Protein AF-G4QGP7-F1 (afdb_monomer)

Structure (mmCIF, N/CA/C/O backbone):
data_AF-G4QGP7-F1
#
_entry.id   AF-G4QGP7-F1
#
loop_
_atom_site.group_PDB
_atom_site.id
_atom_site.type_symbol
_atom_site.label_atom_id
_atom_site.label_alt_id
_atom_site.label_comp_id
_atom_site.label_asym_id
_atom_site.label_entity_id
_atom_site.label_seq_id
_atom_site.pdbx_PDB_ins_code
_atom_site.Cartn_x
_atom_site.Cartn_y
_atom_site.Cartn_z
_atom_site.occupa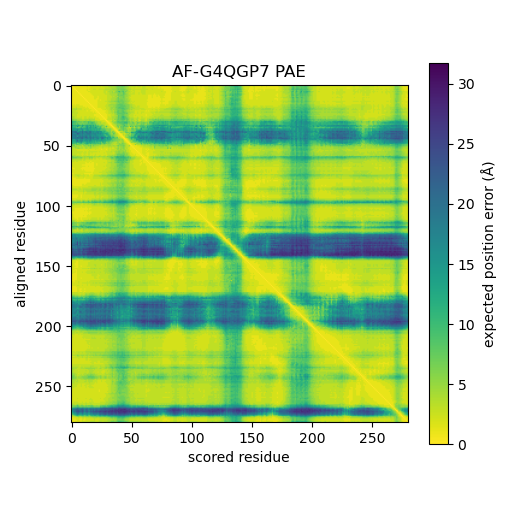ncy
_atom_site.B_iso_or_equiv
_atom_site.auth_seq_id
_atom_site.auth_comp_id
_atom_site.auth_asym_id
_atom_site.auth_atom_id
_atom_site.pdbx_PDB_model_num
ATOM 1 N N . MET A 1 1 ? -1.272 -7.214 13.866 1.00 94.38 1 MET A N 1
ATOM 2 C CA . MET A 1 1 ? -0.255 -6.933 12.829 1.00 94.38 1 MET A CA 1
ATOM 3 C C . MET A 1 1 ? -0.884 -6.068 11.747 1.00 94.38 1 MET A C 1
ATOM 5 O O . MET A 1 1 ? -2.097 -6.129 11.579 1.00 94.38 1 MET A O 1
ATOM 9 N N . LEU A 1 2 ? -0.102 -5.236 11.070 1.00 97.56 2 LEU A N 1
ATOM 10 C CA . LEU A 1 2 ? -0.528 -4.403 9.948 1.00 97.56 2 LEU A CA 1
ATOM 11 C C . LEU A 1 2 ? 0.465 -4.635 8.804 1.00 97.56 2 LEU A C 1
ATOM 13 O O . LEU A 1 2 ? 1.664 -4.498 9.035 1.00 97.56 2 LEU A O 1
ATOM 17 N N . ILE A 1 3 ? 0.003 -4.971 7.602 1.00 97.94 3 ILE A N 1
ATOM 18 C CA . ILE A 1 3 ? 0.880 -5.153 6.437 1.00 97.94 3 ILE A CA 1
ATOM 19 C C . ILE A 1 3 ? 0.344 -4.296 5.305 1.00 97.94 3 ILE A C 1
ATOM 21 O O . ILE A 1 3 ? -0.793 -4.464 4.898 1.00 97.94 3 ILE A O 1
ATOM 25 N N . GLY 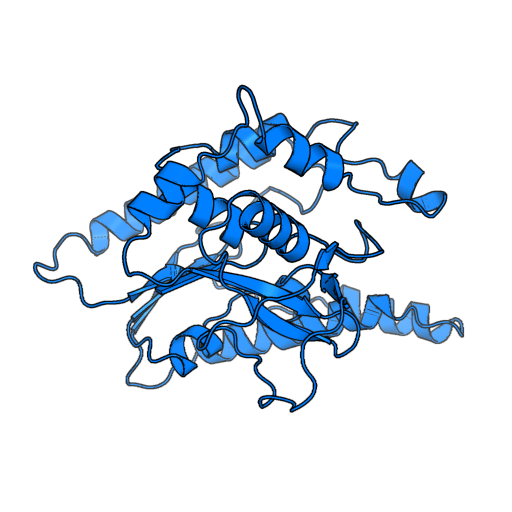A 1 4 ? 1.145 -3.361 4.806 1.00 97.19 4 GLY A N 1
ATOM 26 C CA . GLY A 1 4 ? 0.722 -2.470 3.734 1.00 97.19 4 GLY A CA 1
ATOM 27 C C . GLY A 1 4 ? 1.596 -2.598 2.508 1.00 97.19 4 GLY A C 1
ATOM 28 O O . GLY A 1 4 ? 2.823 -2.538 2.621 1.00 97.19 4 GLY A O 1
ATOM 29 N N . THR A 1 5 ? 0.955 -2.612 1.346 1.00 96.88 5 THR A N 1
ATOM 30 C CA . THR A 1 5 ? 1.603 -2.531 0.036 1.00 96.88 5 THR A CA 1
ATOM 31 C C . THR A 1 5 ? 1.230 -1.209 -0.649 1.00 96.88 5 THR A C 1
ATOM 33 O O . THR A 1 5 ? 0.047 -0.885 -0.779 1.00 96.88 5 THR A O 1
ATOM 36 N N . SER A 1 6 ? 2.223 -0.429 -1.089 1.00 94.44 6 SER A N 1
ATOM 37 C CA . SER A 1 6 ? 2.051 0.813 -1.857 1.00 94.44 6 SER A CA 1
ATOM 38 C C . SER A 1 6 ? 1.133 1.831 -1.160 1.00 94.44 6 SER A C 1
ATOM 40 O O . SER A 1 6 ? 1.385 2.241 -0.019 1.00 94.44 6 SER A O 1
ATOM 42 N N . ALA A 1 7 ? 0.039 2.249 -1.803 1.00 92.38 7 ALA A N 1
ATOM 43 C CA . ALA A 1 7 ? -0.966 3.126 -1.198 1.00 92.38 7 ALA A CA 1
ATOM 44 C C . ALA A 1 7 ? -1.558 2.552 0.109 1.00 92.38 7 ALA A C 1
ATOM 46 O O . ALA A 1 7 ? -1.918 3.322 1.001 1.00 92.38 7 ALA A O 1
ATOM 47 N N . GLY A 1 8 ? -1.601 1.223 0.269 1.00 95.44 8 GLY A N 1
ATOM 48 C CA . GLY A 1 8 ? -1.988 0.558 1.515 1.00 95.44 8 GLY A CA 1
ATOM 49 C C . GLY A 1 8 ? -1.061 0.917 2.679 1.00 95.44 8 GLY A C 1
ATOM 50 O O . GLY A 1 8 ? -1.532 1.306 3.747 1.00 95.44 8 GLY A O 1
ATOM 51 N N . SER A 1 9 ? 0.259 0.931 2.462 1.00 96.88 9 SER A N 1
ATOM 52 C CA . SER A 1 9 ? 1.247 1.342 3.475 1.00 96.88 9 SER A CA 1
ATOM 53 C C . SER A 1 9 ? 1.065 2.806 3.889 1.00 96.88 9 SER A C 1
ATOM 55 O O . SER A 1 9 ? 1.170 3.149 5.073 1.00 96.88 9 SER A O 1
ATOM 57 N N . GLN A 1 10 ? 0.759 3.680 2.923 1.00 95.75 10 GLN A N 1
ATOM 58 C CA . GLN A 1 10 ? 0.481 5.097 3.182 1.00 95.75 10 GLN A CA 1
ATOM 59 C C . GLN A 1 10 ? -0.816 5.259 3.992 1.00 95.75 10 GLN A C 1
ATOM 61 O O . GLN A 1 10 ? -0.845 6.008 4.972 1.00 95.75 10 GLN A O 1
ATOM 66 N N . ASN A 1 11 ? -1.866 4.511 3.639 1.00 96.19 11 ASN A N 1
ATOM 67 C CA . ASN A 1 11 ? -3.148 4.519 4.340 1.00 96.19 11 ASN A CA 1
ATOM 68 C C . ASN A 1 11 ? -3.013 4.012 5.779 1.00 96.19 11 ASN A C 1
ATOM 70 O O . ASN A 1 11 ? -3.475 4.698 6.692 1.00 96.19 11 ASN A O 1
ATOM 74 N N . LEU A 1 12 ? -2.324 2.887 5.998 1.00 97.12 12 LEU A N 1
ATOM 75 C CA . LEU A 1 12 ? -2.040 2.349 7.332 1.00 97.12 12 LEU A CA 1
ATOM 76 C C . LEU A 1 12 ? -1.244 3.339 8.179 1.00 97.12 12 LEU A C 1
ATOM 78 O O . LEU A 1 12 ? -1.605 3.585 9.330 1.00 97.12 12 LEU A O 1
ATOM 82 N N . THR A 1 13 ? -0.217 3.970 7.602 1.00 96.94 13 THR A N 1
ATOM 83 C CA . THR A 1 13 ? 0.534 5.020 8.304 1.00 96.94 13 THR A CA 1
ATOM 84 C C . THR A 1 13 ? -0.381 6.178 8.688 1.00 96.94 13 THR A C 1
ATOM 86 O O . THR A 1 13 ? -0.393 6.577 9.844 1.00 96.94 13 THR A O 1
ATOM 89 N N . SER A 1 14 ? -1.218 6.672 7.772 1.00 96.56 14 SER A N 1
ATOM 90 C CA . SER A 1 14 ? -2.127 7.788 8.066 1.00 96.56 14 SER A CA 1
ATOM 91 C C . SER A 1 14 ? -3.217 7.448 9.094 1.00 96.56 14 SER A C 1
ATOM 93 O O . SER A 1 14 ? -3.611 8.301 9.896 1.00 96.56 14 SER A O 1
ATOM 95 N N . PHE A 1 15 ? -3.671 6.190 9.114 1.00 96.50 15 PHE A N 1
ATOM 96 C CA . PHE A 1 15 ? -4.577 5.658 10.127 1.00 96.50 15 PHE A CA 1
ATOM 97 C C . PHE A 1 15 ? -3.906 5.647 11.504 1.00 96.50 15 PHE A C 1
ATOM 99 O O . PHE A 1 15 ? -4.482 6.143 12.474 1.00 96.50 15 PHE A O 1
ATOM 106 N N . LEU A 1 16 ? -2.666 5.153 11.580 1.00 97.06 16 LEU A N 1
ATOM 107 C CA . LEU A 1 16 ? -1.853 5.190 12.795 1.00 97.06 16 LEU A CA 1
ATOM 108 C C . LEU A 1 16 ? -1.572 6.631 13.241 1.00 97.06 16 LEU A C 1
ATOM 110 O O . LEU A 1 16 ? -1.639 6.920 14.431 1.00 97.06 16 LEU A O 1
ATOM 114 N N . SER A 1 17 ? -1.347 7.558 12.309 1.00 97.00 17 SER A N 1
ATOM 115 C CA . SER A 1 17 ? -1.204 8.992 12.590 1.00 97.00 17 SER A CA 1
ATOM 116 C C . SER A 1 17 ? -2.493 9.657 13.088 1.00 97.00 17 SER A C 1
ATOM 118 O O . SER A 1 17 ? -2.468 10.842 13.400 1.00 97.00 17 SER A O 1
ATOM 120 N N . ARG A 1 18 ? -3.633 8.947 13.142 1.00 96.50 18 ARG A N 1
ATOM 121 C CA . ARG A 1 18 ? -4.958 9.500 13.493 1.00 96.50 18 ARG A CA 1
ATOM 122 C C . ARG A 1 18 ? -5.415 10.633 12.557 1.00 96.50 18 ARG A C 1
ATOM 124 O O . ARG A 1 18 ? -6.306 11.407 12.903 1.00 96.50 18 ARG A O 1
ATOM 131 N N . GLN A 1 19 ? -4.863 10.722 11.346 1.00 95.88 19 GLN A N 1
ATOM 132 C CA . GLN A 1 19 ? -5.165 11.798 10.399 1.00 95.88 19 GLN A CA 1
ATOM 133 C C . GLN A 1 19 ? -6.307 11.384 9.456 1.00 95.88 19 GLN A C 1
ATOM 135 O O . GLN A 1 19 ? -6.098 11.011 8.300 1.00 95.88 19 GLN A O 1
ATOM 140 N N . LYS A 1 20 ? -7.554 11.458 9.943 1.00 93.94 20 LYS A N 1
ATOM 141 C CA . LYS A 1 20 ? -8.748 11.140 9.137 1.00 93.94 20 LYS A CA 1
ATOM 142 C C . LYS A 1 20 ? -8.776 11.963 7.838 1.00 93.94 20 LYS A C 1
ATOM 144 O O . LYS A 1 20 ? -8.524 13.168 7.837 1.00 93.94 20 LYS A O 1
ATOM 149 N N . GLY A 1 21 ? -9.070 11.298 6.719 1.00 92.06 21 GLY A N 1
ATOM 150 C CA . GLY A 1 21 ? -9.134 11.927 5.393 1.00 92.06 21 GLY A CA 1
ATOM 151 C C . GLY A 1 21 ? -7.774 12.328 4.806 1.00 92.06 21 GLY A C 1
ATOM 152 O O . GLY A 1 21 ? -7.735 12.981 3.765 1.00 92.06 21 GLY A O 1
ATOM 153 N N . TYR A 1 22 ? -6.655 11.952 5.438 1.00 93.94 22 TYR A N 1
ATOM 154 C CA . TYR A 1 22 ? -5.317 12.305 4.960 1.00 93.94 22 TYR A CA 1
ATOM 155 C C . TYR A 1 22 ? -5.040 11.776 3.554 1.00 93.94 22 TYR A C 1
ATOM 157 O O . TYR A 1 22 ? -4.670 12.561 2.687 1.00 93.94 22 TYR A O 1
ATOM 165 N N . ALA A 1 23 ? -5.283 10.487 3.305 1.00 90.69 23 ALA A N 1
ATOM 166 C CA . ALA A 1 23 ? -5.057 9.878 1.996 1.00 90.69 23 ALA A CA 1
ATOM 167 C C . ALA A 1 23 ? -5.849 10.583 0.889 1.00 90.69 23 ALA A C 1
ATOM 169 O O . ALA A 1 23 ? -5.291 10.960 -0.136 1.00 90.69 23 ALA A O 1
ATOM 170 N N . GLN A 1 24 ? -7.131 10.862 1.138 1.00 91.81 24 GLN A N 1
ATOM 171 C CA . GLN A 1 24 ? -7.983 11.607 0.215 1.00 91.81 24 GLN A CA 1
ATOM 172 C C . GLN A 1 24 ? -7.412 13.001 -0.077 1.00 91.81 24 GLN A C 1
ATOM 174 O O . GLN A 1 24 ? -7.307 13.392 -1.237 1.00 91.81 24 GLN A O 1
ATOM 179 N N . ARG A 1 25 ? -7.022 13.746 0.966 1.00 91.88 25 ARG A N 1
ATOM 180 C CA . ARG A 1 25 ? -6.435 15.085 0.834 1.00 91.88 25 ARG A CA 1
ATOM 181 C C . ARG A 1 25 ? -5.116 15.049 0.064 1.00 91.88 25 ARG A C 1
ATOM 183 O O . ARG A 1 25 ? -4.910 15.898 -0.799 1.00 91.88 25 ARG A O 1
ATOM 190 N N . LEU A 1 26 ? -4.239 14.097 0.376 1.00 90.75 26 LEU A N 1
ATOM 191 C CA . LEU A 1 26 ? -2.924 13.954 -0.242 1.00 90.75 26 LEU A CA 1
ATOM 192 C C . LEU A 1 26 ? -3.046 13.560 -1.716 1.00 90.75 26 LEU A C 1
ATOM 194 O O . LEU A 1 26 ? -2.494 14.249 -2.570 1.00 90.75 26 LEU A O 1
ATOM 198 N N . ILE A 1 27 ? -3.820 12.514 -2.017 1.00 87.44 27 ILE A N 1
ATOM 199 C CA . ILE A 1 27 ? -4.017 12.015 -3.381 1.00 87.44 27 ILE A CA 1
ATOM 200 C C . ILE A 1 27 ? -4.693 13.097 -4.222 1.00 87.44 27 ILE A C 1
ATOM 202 O O . ILE A 1 27 ? -4.077 13.584 -5.162 1.00 87.44 27 ILE A O 1
ATOM 206 N N . ARG A 1 28 ? -5.878 13.594 -3.838 1.00 87.62 28 ARG A N 1
ATOM 207 C CA . ARG A 1 28 ? -6.567 14.657 -4.601 1.00 87.62 28 ARG A CA 1
ATOM 208 C C . ARG A 1 28 ? -5.712 15.914 -4.752 1.00 87.62 28 ARG A C 1
ATOM 210 O O . ARG A 1 28 ? -5.678 16.526 -5.814 1.00 87.62 28 ARG A O 1
ATOM 217 N N . GLY A 1 29 ? -5.005 16.294 -3.688 1.00 84.50 29 GLY A N 1
ATOM 218 C CA . GLY A 1 29 ? -4.215 17.518 -3.648 1.00 84.50 29 GLY A CA 1
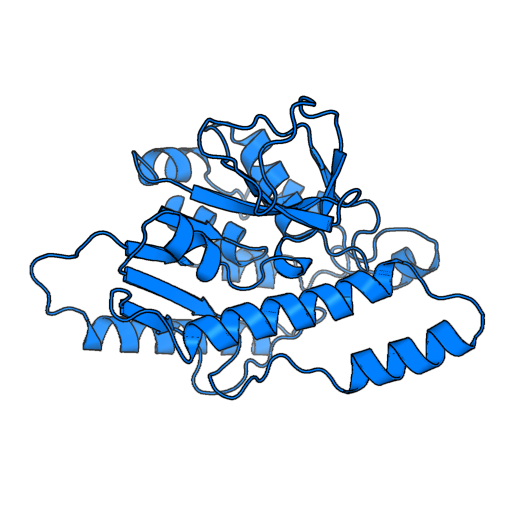ATOM 219 C C . GLY A 1 29 ? -2.916 17.464 -4.451 1.00 84.50 29 GLY A C 1
ATOM 220 O O . GLY A 1 29 ? -2.459 18.522 -4.886 1.00 84.50 29 GLY A O 1
ATOM 221 N N . LEU A 1 30 ? -2.311 16.286 -4.637 1.00 84.19 30 LEU A N 1
ATOM 222 C CA . LEU A 1 30 ? -1.004 16.133 -5.286 1.00 84.19 30 LEU A CA 1
ATOM 223 C C . LEU A 1 30 ? -1.064 15.367 -6.611 1.00 84.19 30 LEU A C 1
ATOM 225 O O . LEU A 1 30 ? -0.381 15.771 -7.550 1.00 84.19 30 LEU A O 1
ATOM 229 N N . SER A 1 31 ? -1.873 14.309 -6.727 1.00 75.75 31 SER A N 1
ATOM 230 C CA . SER A 1 31 ? -1.868 13.429 -7.905 1.00 75.75 31 SER A CA 1
ATOM 231 C C . SER A 1 31 ? -2.426 14.100 -9.161 1.00 75.75 31 SER A C 1
ATOM 233 O O . SER A 1 31 ? -2.020 13.759 -10.270 1.00 75.75 31 SER A O 1
ATOM 235 N N . GLY A 1 32 ? -3.319 15.081 -8.995 1.00 70.62 32 GLY A N 1
ATOM 236 C CA . GLY A 1 32 ? -3.849 15.897 -10.090 1.00 70.62 32 GLY A CA 1
ATOM 237 C C . GLY A 1 32 ? -2.904 17.008 -10.561 1.00 70.62 32 GLY A C 1
ATOM 238 O O . GLY A 1 32 ? -3.164 17.652 -11.578 1.00 70.62 32 GLY A O 1
ATOM 239 N N . GLN A 1 33 ? -1.799 17.272 -9.851 1.00 76.25 33 GLN A N 1
ATOM 240 C CA . GLN A 1 33 ? -0.885 18.342 -10.241 1.00 76.25 33 GLN A CA 1
ATOM 241 C C . GLN A 1 33 ? -0.015 17.912 -11.422 1.00 76.25 33 GLN A C 1
ATOM 243 O O . GLN A 1 33 ? 0.678 16.897 -11.362 1.00 76.25 33 GLN A O 1
ATOM 248 N N . LYS A 1 34 ? 0.081 18.773 -12.446 1.00 69.88 34 LYS A N 1
ATOM 249 C CA . LYS A 1 34 ? 0.997 18.587 -13.591 1.00 69.88 34 LYS A CA 1
ATOM 250 C C . LYS A 1 34 ? 2.456 18.380 -13.174 1.00 69.88 34 LYS A C 1
ATOM 252 O O . LYS A 1 34 ? 3.263 17.951 -13.983 1.00 69.88 34 LYS A O 1
ATOM 257 N N . ARG A 1 35 ? 2.845 18.742 -11.948 1.00 75.12 35 ARG A N 1
ATOM 258 C CA . ARG A 1 35 ? 4.196 18.506 -11.423 1.00 75.12 35 ARG A CA 1
ATOM 259 C C . ARG A 1 35 ? 4.416 17.064 -10.963 1.00 75.12 35 ARG A C 1
ATOM 261 O O . ARG A 1 35 ? 5.543 16.593 -11.067 1.00 75.12 35 ARG A O 1
ATOM 268 N N . PHE A 1 36 ? 3.374 16.388 -10.491 1.00 72.06 36 PHE A N 1
ATOM 269 C CA . PHE A 1 36 ? 3.460 15.006 -10.031 1.00 72.06 36 PHE A CA 1
ATOM 270 C C . PHE A 1 36 ? 3.624 14.037 -11.198 1.00 72.06 36 PHE A C 1
ATOM 272 O O . PHE A 1 36 ? 4.500 13.182 -11.150 1.00 72.06 36 PHE A O 1
ATOM 279 N N . TYR A 1 37 ? 2.827 14.206 -12.256 1.00 68.69 37 TYR A N 1
ATOM 280 C CA . TYR A 1 37 ? 2.852 13.340 -13.430 1.00 68.69 37 TYR A CA 1
ATOM 281 C C . TYR A 1 37 ? 3.187 14.127 -14.697 1.00 68.69 37 TYR A C 1
ATOM 283 O O . TYR A 1 37 ? 2.457 15.039 -15.090 1.00 68.69 37 TYR A O 1
ATOM 291 N N . GLN A 1 38 ? 4.294 13.760 -15.347 1.00 67.81 38 GLN A N 1
ATOM 292 C CA . GLN A 1 38 ? 4.717 14.340 -16.620 1.00 67.81 38 GLN A CA 1
ATOM 293 C C . GLN A 1 38 ? 5.237 13.263 -17.566 1.00 67.81 38 GLN A C 1
ATOM 295 O O . GLN A 1 38 ? 6.410 12.893 -17.529 1.00 67.81 38 GLN A O 1
ATOM 300 N N . LEU A 1 39 ? 4.378 12.846 -18.498 1.00 60.09 39 LEU A N 1
ATOM 301 C CA . LEU A 1 39 ? 4.713 11.917 -19.586 1.00 60.09 39 LEU A CA 1
ATOM 302 C C . LEU A 1 39 ? 5.996 12.304 -20.335 1.00 60.09 39 LEU A C 1
ATOM 304 O O . LEU A 1 39 ? 6.830 11.446 -20.610 1.00 60.09 39 LEU A O 1
ATOM 308 N N . ARG A 1 40 ? 6.200 13.606 -20.594 1.00 60.38 40 ARG A N 1
ATOM 309 C CA . ARG A 1 40 ? 7.390 14.117 -21.296 1.00 60.38 40 ARG A CA 1
ATOM 310 C C . ARG A 1 40 ? 8.704 13.774 -20.583 1.00 60.38 40 ARG A C 1
ATOM 312 O O . ARG A 1 40 ? 9.681 13.501 -21.269 1.00 60.38 40 ARG A O 1
ATOM 319 N N . ARG A 1 41 ? 8.733 13.721 -19.241 1.00 68.62 41 ARG A N 1
ATOM 320 C CA . ARG A 1 41 ? 9.942 13.332 -18.485 1.00 68.62 41 ARG A CA 1
ATOM 321 C C . ARG A 1 41 ? 10.316 11.873 -18.731 1.00 68.62 41 ARG A C 1
ATOM 323 O O . ARG A 1 41 ? 11.496 11.562 -18.838 1.00 68.62 41 ARG A O 1
ATOM 330 N N . GLY A 1 42 ? 9.316 11.000 -18.863 1.00 60.59 42 GLY A N 1
ATOM 331 C CA . GLY A 1 42 ? 9.520 9.582 -19.159 1.00 60.59 42 GLY A CA 1
ATOM 332 C C . GLY A 1 42 ? 10.117 9.330 -20.547 1.00 60.59 42 GLY A C 1
ATOM 333 O O . GLY A 1 42 ? 10.911 8.405 -20.707 1.00 60.59 42 GLY A O 1
ATOM 334 N N . LEU A 1 43 ? 9.784 10.169 -21.534 1.00 60.53 43 LEU A N 1
ATOM 335 C CA . LEU A 1 43 ? 10.288 10.048 -22.909 1.00 60.53 43 LEU A CA 1
ATOM 336 C C . LEU A 1 43 ? 11.768 10.437 -23.046 1.00 60.53 43 LEU A C 1
ATOM 338 O O . LEU A 1 43 ? 12.458 9.886 -23.894 1.00 60.53 43 LEU A O 1
ATOM 342 N N . VAL A 1 44 ? 12.276 11.320 -22.180 1.00 64.38 44 VAL A N 1
ATOM 343 C CA . VAL A 1 44 ? 13.694 11.739 -22.149 1.00 64.38 44 VAL A CA 1
ATOM 344 C C . VAL A 1 44 ? 14.534 10.961 -21.123 1.00 64.38 44 VAL A C 1
ATOM 346 O O . VAL A 1 44 ? 15.598 11.409 -20.710 1.00 64.38 44 VAL A O 1
ATOM 349 N N . GLY A 1 45 ? 14.052 9.797 -20.674 1.00 58.81 45 GLY A N 1
ATOM 350 C CA . GLY A 1 45 ? 14.791 8.910 -19.765 1.00 58.81 45 GLY A CA 1
ATOM 351 C C . GLY A 1 45 ? 14.660 9.221 -18.267 1.00 58.81 45 GLY A C 1
ATOM 352 O O . GLY A 1 45 ? 15.298 8.549 -17.458 1.00 58.81 45 GLY A O 1
ATOM 353 N N . GLY A 1 46 ? 13.825 10.189 -17.878 1.00 64.38 46 GLY A N 1
ATOM 354 C CA . GLY A 1 46 ? 13.520 10.518 -16.482 1.00 64.38 46 GLY A CA 1
ATOM 355 C C . GLY A 1 46 ? 12.346 9.724 -15.887 1.00 64.38 46 GLY A C 1
ATOM 356 O O . GLY A 1 46 ? 11.752 8.856 -16.528 1.00 64.38 46 GLY A O 1
ATOM 357 N N . ASN A 1 47 ? 11.982 10.045 -14.641 1.00 72.44 47 ASN A N 1
ATOM 358 C CA . ASN A 1 47 ? 10.805 9.476 -13.975 1.00 72.44 47 ASN A CA 1
ATOM 359 C C . ASN A 1 47 ? 9.528 10.193 -14.447 1.00 72.44 47 ASN A C 1
ATOM 361 O O . ASN A 1 47 ? 9.448 11.423 -14.397 1.00 72.44 47 ASN A O 1
ATOM 365 N N . ALA A 1 48 ? 8.527 9.430 -14.896 1.00 68.94 48 ALA A N 1
ATOM 366 C CA . ALA A 1 48 ? 7.227 9.971 -15.297 1.00 68.94 48 ALA A CA 1
ATOM 367 C C . ALA A 1 48 ? 6.412 10.470 -14.091 1.00 68.94 48 ALA A C 1
ATOM 369 O O . ALA A 1 48 ? 5.590 11.376 -14.246 1.00 68.94 48 ALA A O 1
ATOM 370 N N . VAL A 1 49 ? 6.665 9.901 -12.905 1.00 76.94 49 VAL A N 1
ATOM 371 C CA . VAL A 1 49 ? 6.120 10.347 -11.619 1.00 76.94 49 VAL A CA 1
ATOM 372 C C . VAL A 1 49 ? 7.232 10.883 -10.722 1.00 76.94 49 VAL A C 1
ATOM 374 O O . VAL A 1 49 ? 8.274 10.255 -10.547 1.00 76.94 49 VAL A O 1
ATOM 377 N N . ASP A 1 50 ? 6.991 12.038 -10.111 1.00 80.88 50 ASP A N 1
ATOM 378 C CA . ASP A 1 50 ? 7.922 12.688 -9.190 1.00 80.88 50 ASP A CA 1
ATOM 379 C C . ASP A 1 50 ? 7.650 12.270 -7.734 1.00 80.88 50 ASP A C 1
ATOM 381 O O . ASP A 1 50 ? 7.049 13.008 -6.946 1.00 80.88 50 ASP A O 1
ATOM 385 N N . LEU A 1 51 ? 8.051 11.040 -7.381 1.00 81.88 51 LEU A N 1
ATOM 386 C CA . LEU A 1 51 ? 7.881 10.521 -6.018 1.00 81.88 51 LEU A CA 1
ATOM 387 C C . LEU A 1 51 ? 8.730 11.279 -4.992 1.00 81.88 51 LEU A C 1
ATOM 389 O O . LEU A 1 51 ? 8.318 11.395 -3.841 1.00 81.88 51 LEU A O 1
ATOM 393 N N . ASP A 1 52 ? 9.888 11.812 -5.386 1.00 84.62 52 ASP A N 1
ATOM 394 C CA . ASP A 1 52 ? 10.689 12.684 -4.522 1.00 84.62 52 ASP A CA 1
ATOM 395 C C . ASP A 1 52 ? 9.893 13.909 -4.094 1.00 84.62 52 ASP A C 1
ATOM 397 O O . ASP A 1 52 ? 9.727 14.152 -2.901 1.00 84.62 52 ASP A O 1
ATOM 401 N N . TRP A 1 53 ? 9.320 14.629 -5.059 1.00 87.38 53 TRP A N 1
ATOM 402 C CA . TRP A 1 53 ? 8.474 15.778 -4.770 1.00 87.38 53 TRP A CA 1
ATOM 403 C C . TRP A 1 53 ? 7.228 15.395 -3.964 1.00 87.38 53 TRP A C 1
ATOM 405 O O . TRP A 1 53 ? 6.872 16.101 -3.021 1.00 87.38 53 TRP A O 1
ATOM 415 N N . TYR A 1 54 ? 6.571 14.280 -4.300 1.00 88.00 54 TYR A N 1
ATOM 416 C CA . TYR A 1 54 ? 5.386 13.814 -3.575 1.00 88.00 54 TYR A CA 1
ATOM 417 C C . TYR A 1 54 ? 5.691 13.570 -2.092 1.00 88.00 54 TYR A C 1
ATOM 419 O O . TYR A 1 54 ? 4.996 14.099 -1.222 1.00 88.00 54 TYR A O 1
ATOM 427 N N . PHE A 1 55 ? 6.761 12.828 -1.789 1.00 89.88 55 PHE A N 1
ATOM 428 C CA . PHE A 1 55 ? 7.143 12.537 -0.409 1.00 89.88 55 PHE A CA 1
ATOM 429 C C . PHE A 1 55 ? 7.803 13.730 0.296 1.00 89.88 55 PHE A C 1
ATOM 431 O O . PHE A 1 55 ? 7.638 13.856 1.508 1.00 89.88 55 PHE A O 1
ATOM 438 N N . ASP A 1 56 ? 8.442 14.663 -0.409 1.00 90.69 56 ASP A N 1
ATOM 439 C CA . ASP A 1 56 ? 8.894 15.937 0.172 1.00 90.69 56 ASP A CA 1
ATOM 440 C C . ASP A 1 56 ? 7.716 16.745 0.747 1.00 90.69 56 ASP A C 1
ATOM 442 O O . ASP A 1 56 ? 7.769 17.223 1.884 1.00 90.69 56 ASP A O 1
ATOM 446 N N . LYS A 1 57 ? 6.575 16.791 0.039 1.00 90.44 57 LYS A N 1
ATOM 447 C CA . LYS A 1 57 ? 5.356 17.447 0.553 1.00 90.44 57 LYS A CA 1
ATOM 448 C C . LYS A 1 57 ? 4.836 16.838 1.844 1.00 90.44 57 LYS A C 1
ATOM 450 O O . LYS A 1 57 ? 4.175 17.533 2.610 1.00 90.44 57 LYS A O 1
ATOM 455 N N . THR A 1 58 ? 5.178 15.587 2.132 1.00 92.00 58 THR A N 1
ATOM 456 C CA . THR A 1 58 ? 4.760 14.930 3.371 1.00 92.00 58 THR A CA 1
ATOM 457 C C . THR A 1 58 ? 5.594 15.328 4.599 1.00 92.00 58 THR A C 1
ATOM 459 O O . THR A 1 58 ? 5.305 14.862 5.704 1.00 92.00 58 THR A O 1
ATOM 462 N N . ILE A 1 59 ? 6.623 16.176 4.444 1.00 91.19 59 ILE A N 1
ATOM 463 C CA . ILE A 1 59 ? 7.519 16.602 5.534 1.00 91.19 59 ILE A CA 1
ATOM 464 C C . ILE A 1 59 ? 6.933 17.769 6.343 1.00 91.19 59 ILE A C 1
ATOM 466 O O . ILE A 1 59 ? 7.074 17.787 7.564 1.00 91.19 59 ILE A O 1
ATOM 470 N N . ARG A 1 60 ? 6.281 18.744 5.695 1.00 88.69 60 ARG A N 1
ATOM 471 C CA . ARG A 1 60 ? 5.796 19.985 6.335 1.00 88.69 60 ARG A CA 1
ATOM 472 C C . ARG A 1 60 ? 4.474 20.475 5.739 1.00 88.69 60 ARG A C 1
ATOM 474 O O . ARG A 1 60 ? 4.105 20.140 4.616 1.00 88.69 60 ARG A O 1
ATOM 481 N N . GLY A 1 61 ? 3.787 21.338 6.486 1.00 90.56 61 GLY A N 1
ATOM 482 C CA . GLY A 1 61 ? 2.569 22.019 6.042 1.00 90.56 61 GLY A CA 1
ATOM 483 C C . GLY A 1 61 ? 1.347 21.101 5.967 1.00 90.56 61 GLY A C 1
ATOM 484 O O . GLY A 1 61 ? 1.264 20.091 6.658 1.00 90.56 61 GLY A O 1
ATOM 485 N N . LYS A 1 62 ? 0.381 21.444 5.103 1.00 89.38 62 LYS A N 1
ATOM 486 C CA . LYS A 1 62 ? -0.943 20.783 5.035 1.00 89.38 62 LYS A CA 1
ATOM 487 C C . LYS A 1 62 ? -0.925 19.289 4.675 1.00 89.38 62 LYS A C 1
ATOM 489 O O . LYS A 1 62 ? -1.933 18.597 4.844 1.00 89.38 62 LYS A O 1
ATOM 494 N N . PHE A 1 63 ? 0.199 18.812 4.146 1.00 92.62 63 PHE A N 1
ATOM 495 C CA . PHE A 1 63 ? 0.419 17.420 3.766 1.00 92.62 63 PHE A CA 1
ATOM 496 C C . PHE A 1 63 ? 1.377 16.696 4.719 1.00 92.62 63 PHE A C 1
ATOM 498 O O . PHE A 1 63 ? 1.674 15.531 4.479 1.00 92.62 63 PHE A O 1
ATOM 505 N N . ALA A 1 64 ? 1.826 17.331 5.807 1.00 94.62 64 ALA A N 1
ATOM 506 C CA . ALA A 1 64 ? 2.689 16.691 6.792 1.00 94.62 64 ALA A CA 1
ATOM 507 C C . ALA A 1 64 ? 2.040 15.419 7.362 1.00 94.62 64 ALA A C 1
ATOM 509 O O . ALA A 1 64 ? 0.896 15.444 7.829 1.00 94.62 64 ALA A O 1
ATOM 510 N N . LEU A 1 65 ? 2.783 14.314 7.300 1.00 95.06 65 LEU A N 1
ATOM 511 C CA . LEU A 1 65 ? 2.399 13.033 7.888 1.00 95.06 65 LEU A CA 1
ATOM 512 C C . LEU A 1 65 ? 3.002 12.928 9.288 1.00 95.06 65 LEU A C 1
ATOM 514 O O . LEU A 1 65 ? 4.217 13.074 9.451 1.00 95.06 65 LEU A O 1
ATOM 518 N N . ASP A 1 66 ? 2.154 12.695 10.286 1.00 96.00 66 ASP A N 1
ATOM 519 C CA . ASP A 1 66 ? 2.564 12.650 11.689 1.00 96.00 66 ASP A CA 1
ATOM 520 C C . ASP A 1 66 ? 3.057 11.247 12.076 1.00 96.00 66 ASP A C 1
ATOM 522 O O . ASP A 1 66 ? 2.298 10.381 12.527 1.00 96.00 66 ASP A O 1
ATOM 526 N N . PHE A 1 67 ? 4.350 11.012 11.860 1.00 95.69 67 PHE A N 1
ATOM 527 C CA . PHE A 1 67 ? 4.995 9.741 12.187 1.00 95.69 67 PHE A CA 1
ATOM 528 C C . PHE A 1 67 ? 5.168 9.514 13.691 1.00 95.69 67 PHE A C 1
ATOM 530 O O . PHE A 1 67 ?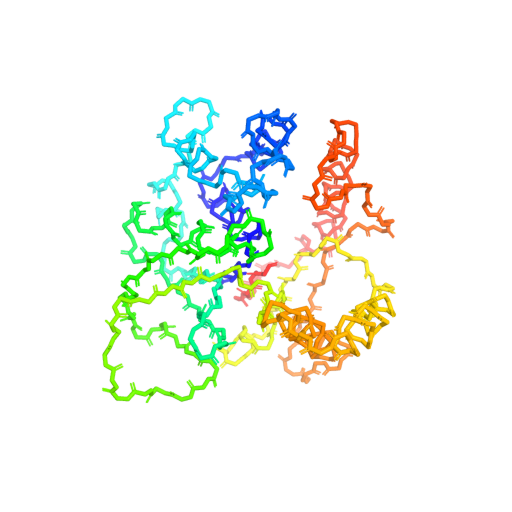 5.236 8.361 14.110 1.00 95.69 67 PHE A O 1
ATOM 537 N N . GLU A 1 68 ? 5.211 10.571 14.506 1.00 95.38 68 GLU A N 1
ATOM 538 C CA . GLU A 1 68 ? 5.324 10.429 15.961 1.00 95.38 68 GLU A CA 1
ATOM 539 C C . GLU A 1 68 ? 4.013 9.892 16.539 1.00 95.38 68 GLU A C 1
ATOM 541 O O . GLU A 1 68 ? 4.010 8.899 17.273 1.00 95.38 68 GLU A O 1
ATOM 546 N N . THR A 1 69 ? 2.874 10.451 16.112 1.00 96.44 69 THR A N 1
ATOM 547 C CA . THR A 1 69 ? 1.557 9.900 16.454 1.00 96.44 69 THR A CA 1
ATOM 548 C C . THR A 1 69 ? 1.374 8.497 15.879 1.00 96.44 69 THR A C 1
ATOM 550 O O . THR A 1 69 ? 0.799 7.642 16.559 1.00 96.44 69 THR A O 1
ATOM 553 N N . ALA A 1 70 ? 1.895 8.216 14.676 1.00 96.81 70 ALA A N 1
ATOM 554 C CA . ALA A 1 70 ? 1.852 6.866 14.117 1.00 96.81 70 ALA A CA 1
ATOM 555 C C . ALA A 1 70 ? 2.636 5.860 14.963 1.00 96.81 70 ALA A C 1
ATOM 557 O O . ALA A 1 70 ? 2.102 4.800 15.280 1.00 96.81 70 ALA A O 1
ATOM 558 N N . LYS A 1 71 ? 3.860 6.202 15.379 1.00 94.88 71 LYS A N 1
ATOM 559 C CA . LYS A 1 71 ? 4.702 5.376 16.254 1.00 94.88 71 LYS A CA 1
ATOM 560 C C . LYS A 1 71 ? 4.034 5.136 17.606 1.00 94.88 71 LYS A C 1
ATOM 562 O O . LYS A 1 71 ? 3.925 3.992 18.038 1.00 94.88 71 LYS A O 1
ATOM 567 N N . LYS A 1 72 ? 3.527 6.197 18.243 1.00 95.25 72 LYS A N 1
ATOM 568 C CA . LYS A 1 72 ? 2.806 6.101 19.521 1.00 95.25 72 LYS A CA 1
ATOM 569 C C . LYS A 1 72 ? 1.554 5.236 19.397 1.00 95.25 72 LYS A C 1
ATOM 571 O O . LYS A 1 72 ? 1.305 4.391 20.249 1.00 95.25 72 LYS A O 1
ATOM 576 N N . SER A 1 73 ? 0.766 5.438 18.341 1.00 95.69 73 SER A N 1
ATOM 577 C CA . SER A 1 73 ? -0.446 4.654 18.119 1.00 95.69 73 SER A CA 1
ATOM 578 C C . SER A 1 73 ? -0.125 3.203 17.797 1.00 95.69 73 SER A C 1
ATOM 580 O O . SER A 1 73 ? -0.874 2.339 18.238 1.00 95.69 73 SER A O 1
ATOM 582 N N . LEU A 1 74 ? 0.942 2.917 17.041 1.00 94.62 74 LEU A N 1
ATOM 583 C CA . LEU A 1 74 ? 1.360 1.560 16.686 1.00 94.62 74 LEU A CA 1
ATOM 584 C C . LEU A 1 74 ? 1.574 0.708 17.946 1.00 94.62 74 LEU A C 1
ATOM 586 O O . LEU A 1 74 ? 0.999 -0.382 18.032 1.00 94.62 74 LEU A O 1
ATOM 590 N N . GLY A 1 75 ? 2.264 1.260 18.950 1.00 92.38 75 GLY A N 1
ATOM 591 C CA . GLY A 1 75 ? 2.518 0.589 20.224 1.00 92.38 75 GLY A CA 1
ATOM 592 C C . GLY A 1 75 ? 3.340 -0.681 20.016 1.00 92.38 75 GLY A C 1
ATOM 593 O O . GLY A 1 75 ? 4.333 -0.662 19.298 1.00 92.38 75 GLY A O 1
ATOM 594 N N . GLU A 1 76 ? 2.889 -1.789 20.600 1.00 90.12 76 GLU A N 1
ATOM 595 C CA . GLU A 1 76 ? 3.533 -3.109 20.477 1.00 90.12 76 GLU A CA 1
ATOM 596 C C . GLU A 1 76 ? 3.149 -3.860 19.195 1.00 90.12 76 GLU A C 1
ATOM 598 O O . GLU A 1 76 ? 3.648 -4.949 18.920 1.00 90.12 76 GLU A O 1
ATOM 603 N N . ARG A 1 77 ? 2.227 -3.311 18.395 1.00 92.06 77 ARG A N 1
ATOM 604 C CA . ARG A 1 77 ? 1.802 -3.959 17.154 1.00 92.06 77 ARG A CA 1
ATOM 605 C C . ARG A 1 77 ? 2.894 -3.829 16.106 1.00 92.06 77 ARG A C 1
ATOM 607 O O . ARG A 1 77 ? 3.549 -2.803 15.982 1.00 92.06 77 ARG A O 1
ATOM 614 N N . GLU A 1 78 ? 2.998 -4.841 15.265 1.00 92.69 78 GLU A N 1
ATOM 615 C CA . GLU A 1 78 ? 3.889 -4.796 14.117 1.00 92.69 78 GLU A CA 1
ATOM 616 C C . GLU A 1 78 ? 3.245 -4.085 12.916 1.00 92.69 78 GLU A C 1
ATOM 618 O O . GLU A 1 78 ? 2.075 -4.336 12.602 1.00 92.69 78 GLU A O 1
ATOM 623 N N . LEU A 1 79 ? 4.025 -3.226 12.248 1.00 95.88 79 LEU A N 1
ATOM 624 C CA . LEU A 1 79 ? 3.739 -2.676 10.923 1.00 95.88 79 LEU A CA 1
ATOM 625 C C . LEU A 1 79 ? 4.822 -3.133 9.944 1.00 95.88 79 LEU A C 1
ATOM 627 O O . LEU A 1 79 ? 6.000 -2.841 10.149 1.00 95.88 79 LEU A O 1
ATOM 631 N N . LEU A 1 80 ? 4.397 -3.764 8.855 1.00 96.25 80 LEU A N 1
ATOM 632 C CA . LEU A 1 80 ? 5.249 -4.190 7.754 1.00 96.25 80 LEU A CA 1
ATOM 633 C C . LEU A 1 80 ? 4.883 -3.417 6.489 1.00 96.25 80 LEU A C 1
ATOM 635 O O . LEU A 1 80 ? 3.708 -3.257 6.151 1.00 96.25 80 LEU A O 1
ATOM 639 N N . ILE A 1 81 ? 5.904 -2.925 5.798 1.00 96.62 81 ILE A N 1
ATOM 640 C CA . ILE A 1 81 ? 5.784 -2.229 4.522 1.00 96.62 81 ILE A CA 1
ATOM 641 C C . ILE A 1 81 ? 6.391 -3.124 3.450 1.00 96.62 81 ILE A C 1
ATOM 643 O O . ILE A 1 81 ? 7.582 -3.431 3.499 1.00 96.62 81 ILE A O 1
ATOM 647 N N . THR A 1 82 ? 5.564 -3.530 2.494 1.00 96.06 82 THR A N 1
ATOM 648 C CA . THR A 1 82 ? 5.962 -4.414 1.401 1.00 96.06 82 THR A CA 1
ATOM 649 C C . THR A 1 82 ? 6.784 -3.655 0.365 1.00 96.06 82 THR A C 1
ATOM 651 O O . THR A 1 82 ? 6.361 -2.603 -0.120 1.00 96.06 82 THR A O 1
ATOM 654 N N . THR A 1 83 ? 7.927 -4.194 -0.030 1.00 94.94 83 THR A N 1
ATOM 655 C CA . THR A 1 83 ? 8.744 -3.719 -1.153 1.00 94.94 83 THR A CA 1
ATOM 656 C C . THR A 1 83 ? 9.169 -4.899 -2.019 1.00 94.94 83 THR A C 1
ATOM 658 O O . THR A 1 83 ? 9.184 -6.034 -1.555 1.00 94.94 83 THR A O 1
ATOM 661 N N . THR A 1 84 ? 9.523 -4.639 -3.275 1.00 93.06 84 THR A N 1
ATOM 662 C CA . THR A 1 84 ? 10.130 -5.652 -4.155 1.00 93.06 84 THR A CA 1
ATOM 663 C C . THR A 1 84 ? 11.594 -5.298 -4.359 1.00 93.06 84 THR A C 1
ATOM 665 O O . THR A 1 84 ? 11.886 -4.166 -4.748 1.00 93.06 84 THR A O 1
ATOM 668 N N . ASN A 1 85 ? 12.528 -6.205 -4.088 1.00 91.06 85 ASN A N 1
ATOM 669 C CA . ASN A 1 85 ? 13.939 -5.949 -4.375 1.00 91.06 85 ASN A CA 1
ATOM 670 C C . ASN A 1 85 ? 14.186 -6.042 -5.892 1.00 91.06 85 ASN A C 1
ATOM 672 O O . ASN A 1 85 ? 13.659 -6.914 -6.575 1.00 91.06 85 ASN A O 1
ATOM 676 N N . SER A 1 86 ? 14.938 -5.095 -6.454 1.00 88.25 86 SER A N 1
ATOM 677 C CA . SER A 1 86 ? 15.141 -5.020 -7.908 1.00 88.25 86 SER A CA 1
ATOM 678 C C . SER A 1 86 ? 16.150 -6.033 -8.464 1.00 88.25 86 SER A C 1
ATOM 680 O O . SER A 1 86 ? 16.130 -6.309 -9.665 1.00 88.25 86 SER A O 1
ATOM 682 N N . GLY A 1 87 ? 17.039 -6.549 -7.613 1.00 85.50 87 GLY A N 1
ATOM 683 C CA . GLY A 1 87 ? 18.073 -7.518 -7.952 1.00 85.50 87 GLY A CA 1
ATOM 684 C C . GLY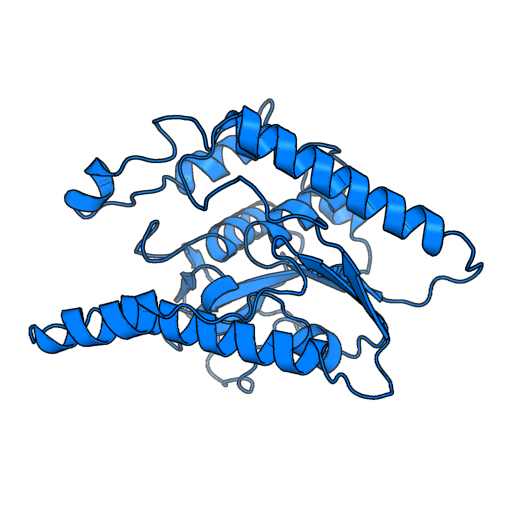 A 1 87 ? 17.543 -8.948 -7.982 1.00 85.50 87 GLY A C 1
ATOM 685 O O . GLY A 1 87 ? 17.677 -9.613 -9.009 1.00 85.50 87 GLY A O 1
ATOM 686 N N . ASP A 1 88 ? 16.929 -9.411 -6.889 1.00 86.50 88 ASP A N 1
ATOM 687 C CA . ASP A 1 88 ? 16.410 -10.785 -6.772 1.00 86.50 88 ASP A CA 1
ATOM 688 C C . ASP A 1 88 ? 14.919 -10.937 -7.112 1.00 86.50 88 ASP A C 1
ATOM 690 O O . ASP A 1 88 ? 14.468 -12.056 -7.334 1.00 86.50 88 ASP A O 1
ATOM 694 N N . ARG A 1 89 ? 14.184 -9.822 -7.243 1.00 87.81 89 ARG A N 1
ATOM 695 C CA . ARG A 1 89 ? 12.737 -9.764 -7.523 1.00 87.81 89 ARG A CA 1
ATOM 696 C C . ARG A 1 89 ? 11.845 -10.308 -6.405 1.00 87.81 89 ARG A C 1
ATOM 698 O O . ARG A 1 89 ? 10.644 -10.450 -6.623 1.00 87.81 89 ARG A O 1
ATOM 705 N N . GLU A 1 90 ? 12.369 -10.534 -5.208 1.00 89.44 90 GLU A N 1
ATOM 706 C CA . GLU A 1 90 ? 11.599 -11.069 -4.086 1.00 89.44 90 GLU A CA 1
ATOM 707 C C . GLU A 1 90 ? 10.829 -9.983 -3.322 1.00 89.44 90 GLU A C 1
ATOM 709 O O . GLU A 1 90 ? 11.176 -8.793 -3.333 1.00 89.44 90 GLU A O 1
ATOM 714 N N . SER A 1 91 ? 9.764 -10.404 -2.631 1.00 91.75 91 SER A N 1
ATOM 715 C CA . SER A 1 91 ? 9.012 -9.541 -1.717 1.00 91.75 91 SER A CA 1
ATOM 716 C C . SER A 1 91 ? 9.720 -9.423 -0.368 1.00 91.75 91 SER A C 1
ATOM 718 O O . SER A 1 91 ? 10.039 -10.429 0.272 1.00 91.75 91 SER A O 1
ATOM 720 N N . TYR A 1 92 ? 9.865 -8.193 0.107 1.00 92.88 92 TYR A N 1
ATOM 721 C CA . TYR A 1 92 ? 10.428 -7.855 1.405 1.00 92.88 92 TYR A CA 1
ATOM 722 C C . TYR A 1 92 ? 9.387 -7.149 2.272 1.00 92.88 92 TYR A C 1
ATOM 724 O O . TYR A 1 92 ? 8.750 -6.187 1.845 1.00 92.88 92 TYR A O 1
ATOM 732 N N . PHE A 1 93 ? 9.255 -7.592 3.521 1.00 93.69 93 PHE A N 1
ATOM 733 C CA . PHE A 1 93 ? 8.332 -7.020 4.502 1.00 93.69 93 PHE A CA 1
ATOM 734 C C . PHE A 1 93 ? 9.123 -6.250 5.558 1.00 93.69 93 PHE A C 1
ATOM 736 O O . PHE A 1 93 ? 9.631 -6.823 6.522 1.00 93.69 93 PHE A O 1
ATOM 743 N N . LEU A 1 94 ? 9.284 -4.944 5.343 1.00 92.31 94 LEU A N 1
ATOM 744 C CA . LEU A 1 94 ? 10.211 -4.111 6.109 1.00 92.31 94 LEU A CA 1
ATOM 745 C C . LEU A 1 94 ? 9.493 -3.329 7.213 1.00 92.31 94 LEU A C 1
ATOM 747 O O . LEU A 1 94 ? 8.499 -2.646 6.964 1.00 92.31 94 LEU A O 1
ATOM 751 N N . SER A 1 95 ? 10.037 -3.378 8.430 1.00 91.06 95 SER A N 1
ATOM 752 C CA . SER A 1 95 ? 9.565 -2.553 9.548 1.00 91.06 95 SER A CA 1
ATOM 753 C C . SER A 1 95 ? 10.198 -1.153 9.511 1.00 91.06 95 SER A C 1
ATOM 755 O O . SER A 1 95 ? 11.390 -1.023 9.220 1.00 91.06 95 SER A O 1
ATOM 757 N N . PRO A 1 96 ? 9.456 -0.078 9.843 1.00 88.31 96 PRO A N 1
ATOM 758 C CA . PRO A 1 96 ? 9.997 1.283 9.898 1.00 88.31 96 PRO A CA 1
ATOM 759 C C . PRO A 1 96 ? 10.966 1.546 11.061 1.00 88.31 96 PRO A C 1
ATOM 761 O O . PRO A 1 96 ? 11.540 2.636 11.136 1.00 88.31 96 PRO A O 1
ATOM 764 N N . ASN A 1 97 ? 11.152 0.588 11.976 1.00 78.38 97 ASN A N 1
ATOM 765 C CA . ASN A 1 97 ? 12.139 0.632 13.066 1.00 78.38 97 ASN A CA 1
ATOM 766 C C . ASN A 1 97 ? 12.079 1.911 13.933 1.00 78.38 97 ASN A C 1
ATOM 768 O O . ASN A 1 97 ? 13.074 2.334 14.517 1.00 78.38 97 ASN A O 1
ATOM 772 N N . GLY A 1 98 ? 10.916 2.572 13.988 1.00 74.75 98 GLY A N 1
ATOM 773 C CA . GLY A 1 98 ? 10.688 3.787 14.775 1.00 74.75 98 GLY A CA 1
ATOM 774 C C . GLY A 1 98 ? 11.421 5.051 14.300 1.00 74.75 98 GLY A C 1
ATOM 775 O O . GLY A 1 98 ? 11.366 6.050 15.019 1.00 74.75 98 GLY A O 1
ATOM 776 N N . ASN A 1 99 ? 12.083 5.033 13.134 1.00 86.56 99 ASN A N 1
ATOM 777 C CA . ASN A 1 99 ? 12.759 6.192 12.541 1.00 86.56 99 ASN A CA 1
ATOM 778 C C . ASN A 1 99 ? 11.879 6.823 11.453 1.00 86.56 99 ASN A C 1
ATOM 780 O O . ASN A 1 99 ? 11.593 6.203 10.432 1.00 86.56 99 ASN A O 1
ATOM 784 N N . THR A 1 100 ? 11.486 8.082 11.637 1.00 89.81 100 THR A N 1
ATOM 785 C CA . THR A 1 100 ? 10.526 8.767 10.754 1.00 89.81 100 THR A CA 1
ATOM 786 C C . THR A 1 100 ? 11.056 9.026 9.340 1.00 89.81 100 THR A C 1
ATOM 788 O O . THR A 1 100 ? 10.295 8.947 8.372 1.00 89.81 100 THR A O 1
ATOM 791 N N . LYS A 1 101 ? 12.361 9.294 9.183 1.00 90.75 101 LYS A N 1
ATOM 792 C CA . LYS A 1 101 ? 12.994 9.464 7.863 1.00 90.75 101 LYS A CA 1
ATOM 793 C C . LYS A 1 101 ? 13.009 8.142 7.104 1.00 90.75 101 LYS A C 1
ATOM 795 O O . LYS A 1 101 ? 12.622 8.110 5.938 1.00 90.75 101 LYS A O 1
ATOM 800 N N . TYR A 1 102 ? 13.404 7.064 7.778 1.00 91.00 102 TYR A N 1
ATOM 801 C CA . TYR A 1 102 ? 13.431 5.727 7.191 1.00 91.00 102 TYR A CA 1
ATOM 802 C C . TYR A 1 102 ? 12.022 5.219 6.866 1.00 91.00 102 TYR A C 1
ATOM 804 O O . TYR A 1 102 ? 11.789 4.747 5.761 1.00 91.00 102 TYR A O 1
ATOM 812 N N . TRP A 1 103 ? 11.044 5.424 7.753 1.00 94.12 103 TRP A N 1
ATOM 813 C CA . TRP A 1 103 ? 9.640 5.090 7.490 1.00 94.12 103 TRP A CA 1
ATOM 814 C C . TRP A 1 103 ? 9.130 5.779 6.218 1.00 94.12 103 TRP A C 1
ATOM 816 O O . TRP A 1 103 ? 8.553 5.134 5.346 1.00 94.12 103 TRP A O 1
ATOM 826 N N . ARG A 1 104 ? 9.412 7.075 6.039 1.00 95.19 104 ARG A N 1
ATOM 827 C CA . ARG A 1 104 ? 9.058 7.792 4.804 1.00 95.19 104 ARG A CA 1
ATOM 828 C C . ARG A 1 104 ? 9.747 7.208 3.567 1.00 95.19 104 ARG A C 1
ATOM 830 O O . ARG A 1 104 ? 9.110 7.101 2.522 1.00 95.19 104 ARG A O 1
ATOM 837 N N . GLN A 1 105 ? 11.019 6.820 3.675 1.00 93.81 105 GLN A N 1
ATOM 838 C CA . GLN A 1 105 ? 11.738 6.151 2.586 1.00 93.81 105 GLN A CA 1
ATOM 839 C C . GLN A 1 105 ? 11.126 4.787 2.245 1.00 93.81 105 GLN A C 1
ATOM 841 O O . GLN A 1 105 ? 10.980 4.490 1.062 1.00 93.81 105 GLN A O 1
ATOM 846 N N . LEU A 1 106 ? 10.696 4.004 3.241 1.00 94.31 106 LEU A N 1
ATOM 847 C CA . LEU A 1 106 ? 9.973 2.747 3.023 1.00 94.31 106 LEU A CA 1
ATOM 848 C C . LEU A 1 106 ? 8.649 2.972 2.294 1.00 94.31 106 LEU A C 1
ATOM 850 O O . LEU A 1 106 ? 8.366 2.273 1.327 1.00 94.31 106 LEU A O 1
ATOM 854 N N . LEU A 1 107 ? 7.862 3.976 2.696 1.00 95.75 107 LEU A N 1
ATOM 855 C CA . LEU A 1 107 ? 6.620 4.322 1.993 1.00 95.75 107 LEU A CA 1
ATOM 856 C C . LEU A 1 107 ? 6.882 4.702 0.532 1.00 95.75 107 LEU A C 1
ATOM 858 O O . LEU A 1 107 ? 6.126 4.305 -0.357 1.00 95.75 107 LEU A O 1
ATOM 862 N N . LYS A 1 108 ? 7.970 5.440 0.279 1.00 94.94 108 LYS A N 1
ATOM 863 C CA . LYS A 1 108 ? 8.400 5.792 -1.076 1.00 94.94 108 LYS A CA 1
ATOM 864 C C . LYS A 1 108 ? 8.799 4.561 -1.882 1.00 94.94 108 LYS A C 1
ATOM 866 O O . LYS A 1 108 ? 8.336 4.423 -3.009 1.00 94.94 108 LYS A O 1
ATOM 871 N N . ALA A 1 109 ? 9.618 3.679 -1.313 1.00 94.31 109 ALA A N 1
ATOM 872 C CA . ALA A 1 109 ? 10.050 2.440 -1.956 1.00 94.31 109 ALA A CA 1
ATOM 873 C C . ALA A 1 109 ? 8.853 1.549 -2.299 1.00 94.31 109 ALA A C 1
ATOM 875 O O . ALA A 1 109 ? 8.696 1.143 -3.443 1.00 94.31 109 ALA A O 1
ATOM 876 N N . SER A 1 110 ? 7.941 1.372 -1.342 1.00 95.75 110 SER A N 1
ATOM 877 C CA . SER A 1 110 ? 6.713 0.591 -1.499 1.00 95.75 110 SER A CA 1
ATOM 878 C C . SER A 1 110 ? 5.782 1.117 -2.592 1.00 95.75 110 SER A C 1
ATOM 880 O O . SER A 1 110 ? 4.925 0.371 -3.041 1.00 95.75 110 SER A O 1
ATOM 882 N N . SER A 1 111 ? 5.971 2.363 -3.049 1.00 93.19 111 SER A N 1
ATOM 883 C CA . SER A 1 111 ? 5.173 3.013 -4.103 1.00 93.19 111 SER A CA 1
ATOM 884 C C . SER A 1 111 ? 5.946 3.227 -5.423 1.00 93.19 111 SER A C 1
ATOM 886 O O . SER A 1 111 ? 5.482 3.939 -6.318 1.00 93.19 111 SER A O 1
ATOM 888 N N . ALA A 1 112 ? 7.174 2.706 -5.535 1.00 91.31 112 ALA A N 1
ATOM 889 C CA . ALA A 1 112 ? 8.099 3.003 -6.627 1.00 91.31 112 ALA A CA 1
ATOM 890 C C . ALA A 1 112 ? 7.906 2.074 -7.837 1.00 91.31 112 ALA A C 1
ATOM 892 O O . ALA A 1 112 ? 8.670 1.133 -8.050 1.00 91.31 112 ALA A O 1
ATOM 893 N N . LEU A 1 113 ? 6.880 2.341 -8.648 1.00 86.31 113 LEU A N 1
ATOM 894 C CA . LEU A 1 113 ? 6.594 1.548 -9.848 1.00 86.31 113 LEU A CA 1
ATOM 895 C C . LEU A 1 113 ? 7.687 1.731 -10.921 1.00 86.31 113 LEU A C 1
ATOM 897 O O . LEU A 1 113 ? 7.886 2.859 -11.374 1.00 86.31 113 LEU A O 1
ATOM 901 N N . PRO A 1 114 ? 8.331 0.662 -11.426 1.00 81.06 114 PRO A N 1
ATOM 902 C CA . PRO A 1 114 ? 9.493 0.751 -12.321 1.00 81.06 114 PRO A CA 1
ATOM 903 C C . PRO A 1 114 ? 9.196 1.445 -13.660 1.00 81.06 114 PRO A C 1
ATOM 905 O O . PRO A 1 114 ? 10.082 2.047 -14.262 1.00 81.06 114 PRO A O 1
ATOM 908 N N . PHE A 1 115 ? 7.945 1.441 -14.124 1.00 75.88 115 PHE A N 1
ATOM 909 C CA . PHE A 1 115 ? 7.541 2.160 -15.341 1.00 75.88 115 PHE A CA 1
ATOM 910 C C . PHE A 1 115 ? 7.447 3.679 -15.149 1.00 75.88 115 PHE A C 1
ATOM 912 O O . PHE A 1 115 ? 7.618 4.446 -16.097 1.00 75.88 115 PHE A O 1
ATOM 919 N N . LEU A 1 116 ? 7.170 4.120 -13.920 1.00 77.62 116 LEU A N 1
ATOM 920 C CA . LEU A 1 116 ? 6.910 5.518 -13.576 1.00 77.62 116 LEU A CA 1
ATOM 921 C C . LEU A 1 116 ? 8.070 6.155 -12.804 1.00 77.62 116 LEU A C 1
ATOM 923 O O . LEU A 1 116 ? 8.268 7.368 -12.880 1.00 77.62 116 LEU A O 1
ATOM 927 N N . TYR A 1 117 ? 8.848 5.332 -12.105 1.00 79.62 117 TYR A N 1
ATOM 928 C CA . TYR A 1 117 ? 9.954 5.695 -11.237 1.00 79.62 117 TYR A CA 1
ATOM 929 C C . TYR A 1 117 ? 11.070 4.638 -11.364 1.00 79.62 117 TYR A C 1
ATOM 931 O O . TYR A 1 117 ? 11.167 3.688 -10.590 1.00 79.62 117 TYR A O 1
ATOM 939 N N . ARG A 1 118 ? 11.899 4.783 -12.406 1.00 76.25 118 ARG A N 1
ATOM 940 C CA . ARG A 1 118 ? 12.675 3.685 -13.018 1.00 76.25 118 ARG A CA 1
ATOM 941 C C . ARG A 1 118 ? 13.731 3.049 -12.126 1.00 76.25 118 ARG A C 1
ATOM 943 O O . ARG A 1 118 ? 13.980 1.857 -12.236 1.00 76.25 118 ARG A O 1
ATOM 950 N N . ARG A 1 119 ? 14.385 3.848 -11.284 1.00 78.94 119 ARG A N 1
ATOM 951 C CA . ARG A 1 119 ? 15.503 3.377 -10.454 1.00 78.94 119 ARG A CA 1
ATOM 952 C C . ARG A 1 119 ? 15.055 2.720 -9.153 1.00 78.94 119 ARG A C 1
ATOM 954 O O . ARG A 1 119 ? 15.887 2.124 -8.488 1.00 78.94 119 ARG A O 1
ATOM 961 N N . GLY A 1 120 ? 13.788 2.852 -8.763 1.00 86.88 120 GLY A N 1
ATOM 962 C CA . GLY A 1 120 ? 13.389 2.510 -7.402 1.00 86.88 120 GLY A CA 1
ATOM 963 C C . GLY A 1 120 ? 14.060 3.401 -6.356 1.00 86.88 120 GLY A C 1
ATOM 964 O O . GLY A 1 120 ? 14.685 4.425 -6.658 1.00 86.88 120 GLY A O 1
ATOM 965 N N . VAL A 1 121 ? 13.905 3.026 -5.095 1.00 90.12 121 VAL A N 1
ATOM 966 C CA . VAL A 1 121 ? 14.486 3.730 -3.953 1.00 90.12 121 VAL A CA 1
ATOM 967 C C . VAL A 1 121 ? 15.637 2.907 -3.407 1.00 90.12 121 VAL A C 1
ATOM 969 O O . VAL A 1 121 ? 15.458 1.747 -3.050 1.00 90.12 121 VAL A O 1
ATOM 972 N N . LYS A 1 122 ? 16.812 3.528 -3.324 1.00 89.88 122 LYS A N 1
ATOM 973 C CA . LYS A 1 122 ? 17.975 2.929 -2.681 1.00 89.88 122 LYS A CA 1
ATOM 974 C C . LYS A 1 122 ? 17.728 2.860 -1.174 1.00 89.88 122 LYS A C 1
ATOM 976 O O . LYS A 1 122 ? 17.536 3.902 -0.544 1.00 89.88 122 LYS A O 1
ATOM 981 N N . LEU A 1 123 ? 17.708 1.656 -0.617 1.00 85.81 123 LEU A N 1
ATOM 982 C CA . LEU A 1 123 ? 17.567 1.413 0.814 1.00 85.81 123 LEU A CA 1
ATOM 983 C C . LEU A 1 123 ? 18.747 0.578 1.305 1.00 85.81 123 LEU A C 1
ATOM 985 O O . LEU A 1 123 ? 19.241 -0.297 0.598 1.00 85.81 123 LEU A O 1
ATOM 989 N N . ALA A 1 124 ? 19.133 0.823 2.552 1.00 77.06 124 ALA A N 1
ATOM 990 C CA . ALA A 1 124 ? 19.931 -0.093 3.352 1.00 77.06 124 ALA A CA 1
ATOM 991 C C . ALA A 1 124 ? 18.983 -0.703 4.392 1.00 77.06 124 ALA A C 1
ATOM 993 O O . ALA A 1 124 ? 18.791 -0.098 5.456 1.00 77.06 124 ALA A O 1
ATOM 994 N N . PRO A 1 125 ? 18.287 -1.814 4.082 1.00 66.50 125 PRO A N 1
ATOM 995 C CA . PRO A 1 125 ? 17.365 -2.401 5.034 1.00 66.50 125 PRO A CA 1
ATOM 996 C C . PRO A 1 125 ? 18.120 -2.750 6.306 1.00 66.50 125 PRO A C 1
ATOM 998 O O . PRO A 1 125 ? 19.072 -3.521 6.292 1.00 66.50 125 PRO A O 1
ATOM 1001 N N . ARG A 1 126 ? 17.687 -2.199 7.436 1.00 60.41 126 ARG A N 1
ATOM 1002 C CA . ARG A 1 126 ? 18.038 -2.786 8.726 1.00 60.41 126 ARG A CA 1
ATOM 1003 C C . ARG A 1 126 ? 17.000 -3.854 8.996 1.00 60.41 126 ARG A C 1
ATOM 1005 O O . ARG A 1 126 ? 15.913 -3.529 9.479 1.00 60.41 126 ARG A O 1
ATOM 1012 N N . PHE A 1 127 ? 17.310 -5.088 8.611 1.00 56.66 127 PHE A N 1
ATOM 1013 C CA . PHE A 1 127 ? 16.467 -6.220 8.956 1.00 56.66 127 PHE A CA 1
ATOM 1014 C C . PHE A 1 127 ? 16.404 -6.318 10.482 1.00 56.66 127 PHE A C 1
ATOM 1016 O O . PHE A 1 127 ? 17.424 -6.440 11.157 1.00 56.66 127 PHE A O 1
ATOM 1023 N N . THR A 1 128 ? 15.207 -6.166 11.037 1.00 51.19 128 THR A N 1
ATOM 1024 C CA . THR A 1 128 ? 14.925 -6.594 12.412 1.00 51.19 128 THR A CA 1
ATOM 1025 C C . THR A 1 128 ? 14.654 -8.093 12.415 1.00 51.19 128 THR A C 1
ATOM 1027 O O . THR A 1 128 ? 14.433 -8.665 11.350 1.00 51.19 128 THR A O 1
ATOM 1030 N N . ALA A 1 129 ? 14.598 -8.721 13.594 1.00 47.50 129 ALA A N 1
ATOM 1031 C CA . ALA A 1 129 ? 14.240 -10.139 13.736 1.00 47.50 129 ALA A CA 1
ATOM 1032 C C . ALA A 1 129 ? 12.951 -10.536 12.977 1.00 47.50 129 ALA A C 1
ATOM 1034 O O . ALA A 1 129 ? 12.782 -11.694 12.615 1.00 47.50 129 ALA A O 1
ATOM 1035 N N . ASN A 1 130 ? 12.076 -9.568 12.679 1.00 50.47 130 ASN A N 1
ATOM 1036 C CA . ASN A 1 130 ? 10.811 -9.795 11.987 1.00 50.47 130 ASN A CA 1
ATOM 1037 C C . ASN A 1 130 ? 10.811 -9.374 10.505 1.00 50.47 130 ASN A C 1
ATOM 1039 O O . ASN A 1 130 ? 9.817 -9.581 9.806 1.00 50.47 130 ASN A O 1
ATOM 1043 N N . SER A 1 131 ? 11.891 -8.773 10.003 1.00 52.50 131 SER A N 1
ATOM 1044 C CA . SER A 1 131 ? 12.011 -8.402 8.590 1.00 52.50 131 SER A CA 1
ATOM 1045 C C . SER A 1 131 ? 12.512 -9.621 7.815 1.00 52.50 131 SER A C 1
ATOM 1047 O O . SER A 1 131 ? 13.696 -9.933 7.866 1.00 52.50 131 SER A O 1
ATOM 1049 N N . VAL A 1 132 ? 11.612 -10.349 7.155 1.00 55.53 132 VAL A N 1
ATOM 1050 C CA . VAL A 1 132 ? 11.912 -11.655 6.542 1.00 55.53 132 VAL A CA 1
ATOM 1051 C C . VAL A 1 132 ? 11.353 -11.679 5.120 1.00 55.53 132 VAL A C 1
ATOM 1053 O O . VAL A 1 132 ? 10.252 -11.176 4.886 1.00 55.53 132 VAL A O 1
ATOM 1056 N N . THR A 1 133 ? 12.126 -12.226 4.187 1.00 52.62 133 THR A N 1
ATOM 1057 C CA . THR A 1 133 ? 11.745 -12.552 2.805 1.00 52.62 133 THR A CA 1
ATOM 1058 C C . THR A 1 133 ? 10.851 -13.791 2.736 1.00 52.62 133 THR A C 1
ATOM 1060 O O . THR A 1 133 ? 10.801 -14.586 3.671 1.00 52.62 133 THR A O 1
ATOM 1063 N N . LEU A 1 134 ? 10.164 -13.996 1.609 1.00 48.03 134 LEU A N 1
ATOM 1064 C CA . LEU A 1 134 ? 9.554 -15.300 1.306 1.00 48.03 134 LEU A CA 1
ATOM 1065 C C . LEU A 1 134 ? 10.615 -16.370 0.990 1.00 48.03 134 LEU A C 1
ATOM 1067 O O . LEU A 1 134 ? 10.405 -17.542 1.290 1.00 48.03 134 LEU A O 1
ATOM 1071 N N . ALA A 1 135 ? 11.762 -15.962 0.444 1.00 43.50 135 ALA A N 1
ATOM 1072 C CA . ALA A 1 135 ? 12.952 -16.792 0.295 1.00 43.50 135 ALA A CA 1
ATOM 1073 C C . ALA A 1 135 ? 13.789 -16.782 1.591 1.00 43.50 135 ALA A C 1
ATOM 1075 O O . ALA A 1 135 ? 13.973 -15.732 2.207 1.00 43.50 135 ALA A O 1
ATOM 1076 N N . GLU A 1 136 ? 14.276 -17.947 2.014 1.00 43.34 136 GLU A N 1
ATOM 1077 C CA . GLU A 1 136 ? 15.052 -18.176 3.244 1.00 43.34 136 GLU A CA 1
ATOM 1078 C C . GLU A 1 136 ? 16.157 -17.131 3.533 1.00 43.34 136 GLU A C 1
ATOM 1080 O O . GLU A 1 136 ? 16.695 -16.519 2.604 1.00 43.34 136 GLU A O 1
ATOM 1085 N N . PRO A 1 137 ? 16.535 -16.917 4.814 1.00 42.91 137 PRO A N 1
ATOM 1086 C CA . PRO A 1 137 ? 17.555 -15.939 5.189 1.00 42.91 137 PRO A CA 1
ATOM 1087 C C . PRO A 1 137 ? 18.902 -16.255 4.522 1.00 42.91 137 PRO A C 1
ATOM 1089 O O . PRO A 1 137 ? 19.601 -17.194 4.898 1.00 42.91 137 PRO A O 1
ATOM 1092 N N . ARG A 1 138 ? 19.288 -15.445 3.529 1.00 49.62 138 ARG A N 1
ATOM 1093 C CA . ARG A 1 138 ? 20.629 -15.492 2.936 1.00 49.62 138 ARG A CA 1
ATOM 1094 C C . ARG A 1 138 ? 21.640 -14.884 3.908 1.00 49.62 138 ARG A C 1
ATOM 1096 O O . ARG A 1 138 ? 21.405 -13.819 4.472 1.00 49.62 138 ARG A O 1
ATOM 1103 N N . ALA A 1 139 ? 22.769 -15.569 4.077 1.00 46.28 139 ALA A N 1
ATOM 1104 C CA . ALA A 1 139 ? 23.844 -15.230 5.013 1.00 46.28 139 ALA A CA 1
ATOM 1105 C C . ALA A 1 139 ? 24.600 -13.921 4.686 1.00 46.28 139 ALA A C 1
ATOM 1107 O O . ALA A 1 139 ? 25.398 -13.457 5.501 1.00 46.28 139 ALA A O 1
ATOM 1108 N N . ASP A 1 140 ? 24.328 -13.298 3.536 1.00 48.62 140 ASP A N 1
ATOM 1109 C CA . ASP A 1 140 ? 24.955 -12.045 3.129 1.00 48.62 140 ASP A CA 1
ATOM 1110 C C . ASP A 1 140 ? 24.110 -10.838 3.566 1.00 48.62 140 ASP A C 1
ATOM 1112 O O . ASP A 1 140 ? 23.028 -10.560 3.047 1.00 48.62 140 ASP A O 1
ATOM 1116 N N . TYR A 1 141 ? 24.638 -10.129 4.564 1.00 49.47 141 TYR A N 1
ATOM 1117 C CA . TYR A 1 141 ? 24.149 -8.871 5.133 1.00 49.47 141 TYR A CA 1
ATOM 1118 C C . TYR A 1 141 ? 23.699 -7.851 4.064 1.00 49.47 141 TYR A C 1
ATOM 1120 O O . TYR A 1 141 ? 24.300 -7.784 2.990 1.00 49.47 141 TYR A O 1
ATOM 1128 N N . PRO A 1 142 ? 22.704 -6.981 4.345 1.00 53.72 142 PRO A N 1
ATOM 1129 C CA . PRO A 1 142 ? 22.162 -6.084 3.334 1.00 53.72 142 PRO A CA 1
ATOM 1130 C C . PRO A 1 142 ? 23.206 -5.063 2.891 1.00 53.72 142 PRO A C 1
ATOM 1132 O O . PRO A 1 142 ? 23.518 -4.099 3.594 1.00 53.72 142 PRO A O 1
ATOM 1135 N N . LYS A 1 143 ? 23.707 -5.261 1.675 1.00 63.00 143 LYS A N 1
ATOM 1136 C CA . LYS A 1 143 ? 24.299 -4.201 0.870 1.00 63.00 143 LYS A CA 1
ATOM 1137 C C . LYS A 1 143 ? 23.185 -3.225 0.492 1.00 63.00 143 LYS A C 1
ATOM 1139 O O . LYS A 1 143 ? 22.024 -3.615 0.370 1.00 63.00 143 LYS A O 1
ATOM 1144 N N . ASP A 1 144 ? 23.537 -1.959 0.308 1.00 71.25 144 ASP A N 1
ATOM 1145 C CA . ASP A 1 144 ? 22.627 -1.001 -0.307 1.00 71.25 144 ASP A CA 1
ATOM 1146 C C . ASP A 1 144 ? 22.040 -1.587 -1.601 1.00 71.25 144 ASP A C 1
ATOM 1148 O O . ASP A 1 144 ? 22.797 -1.909 -2.522 1.00 71.25 144 ASP A O 1
ATOM 1152 N N . ASP A 1 145 ? 20.715 -1.651 -1.695 1.00 85.62 145 ASP A N 1
ATOM 1153 C CA . ASP A 1 145 ? 20.029 -2.147 -2.888 1.00 85.62 145 ASP A CA 1
ATOM 1154 C C . ASP A 1 145 ? 18.827 -1.267 -3.247 1.00 85.62 145 ASP A C 1
ATOM 1156 O O . ASP A 1 145 ? 18.387 -0.412 -2.470 1.00 85.62 145 ASP A O 1
ATOM 1160 N N . TYR A 1 146 ? 18.317 -1.433 -4.461 1.00 90.38 146 TYR A N 1
ATOM 1161 C CA . TYR A 1 146 ? 17.177 -0.697 -4.975 1.00 90.38 146 TYR A CA 1
ATOM 1162 C C . TYR A 1 146 ? 15.894 -1.495 -4.793 1.00 90.38 146 TYR A C 1
ATOM 1164 O O . TYR A 1 146 ? 15.778 -2.648 -5.205 1.00 90.38 146 TYR A O 1
ATOM 1172 N N . TYR A 1 147 ? 14.907 -0.824 -4.212 1.00 92.38 147 TYR A N 1
ATOM 1173 C CA . TYR A 1 147 ? 13.592 -1.374 -3.936 1.00 92.38 147 TYR A CA 1
ATOM 1174 C C . TYR A 1 147 ? 12.523 -0.662 -4.760 1.00 92.38 147 TYR A C 1
ATOM 1176 O O . TYR A 1 147 ? 12.543 0.560 -4.943 1.00 92.38 147 TYR A O 1
ATOM 1184 N N . LEU A 1 148 ? 11.587 -1.458 -5.249 1.00 93.62 148 LEU A N 1
ATOM 1185 C CA . LEU A 1 148 ? 10.457 -1.087 -6.083 1.00 93.62 148 LEU A CA 1
ATOM 1186 C C . LEU A 1 148 ? 9.148 -1.275 -5.314 1.00 93.62 148 LEU A C 1
ATOM 1188 O O . LEU A 1 148 ? 9.130 -1.798 -4.192 1.00 93.62 148 LEU A O 1
ATOM 1192 N N . ASP A 1 149 ? 8.053 -0.865 -5.955 1.00 94.38 149 ASP A N 1
ATOM 1193 C CA . ASP A 1 149 ? 6.700 -1.028 -5.431 1.00 94.38 149 ASP A CA 1
ATOM 1194 C C . ASP A 1 149 ? 6.459 -2.475 -4.964 1.00 94.38 149 ASP A C 1
ATOM 1196 O O . ASP A 1 149 ? 6.779 -3.442 -5.666 1.00 94.38 149 ASP A O 1
ATOM 1200 N N . GLY A 1 150 ? 5.921 -2.628 -3.753 1.00 93.75 150 GLY A N 1
ATOM 1201 C CA . GLY A 1 150 ? 5.652 -3.945 -3.169 1.00 93.75 150 GLY A CA 1
ATOM 1202 C C . GLY A 1 150 ? 4.564 -4.712 -3.914 1.00 93.75 150 GLY A C 1
ATOM 1203 O O . GLY A 1 150 ? 4.501 -5.934 -3.839 1.00 93.75 150 GLY A O 1
ATOM 1204 N N . GLY A 1 151 ? 3.722 -4.004 -4.667 1.00 91.75 151 GLY A N 1
ATOM 1205 C CA . GLY A 1 151 ? 2.634 -4.578 -5.436 1.00 91.75 151 GLY A CA 1
ATOM 1206 C C . GLY A 1 151 ? 3.121 -5.530 -6.512 1.00 91.75 151 GLY A C 1
ATOM 1207 O O . GLY A 1 151 ? 2.384 -6.440 -6.862 1.00 91.75 151 GLY A O 1
ATOM 1208 N N . LEU A 1 152 ? 4.358 -5.381 -6.992 1.00 91.69 152 LEU A N 1
ATOM 1209 C CA . LEU A 1 152 ? 4.925 -6.265 -8.011 1.00 91.69 152 LEU A CA 1
ATOM 1210 C C . LEU A 1 152 ? 5.079 -7.713 -7.528 1.00 91.69 152 LEU A C 1
ATOM 1212 O O . LEU A 1 152 ? 4.960 -8.621 -8.338 1.00 91.69 152 LEU A O 1
ATOM 1216 N N . SER A 1 153 ? 5.332 -7.920 -6.234 1.00 91.81 153 SER A N 1
ATOM 1217 C CA . SER A 1 153 ? 5.623 -9.240 -5.658 1.00 91.81 153 SER A CA 1
ATOM 1218 C C . SER A 1 153 ? 4.603 -9.694 -4.610 1.00 91.81 153 SER A C 1
ATOM 1220 O O . SER A 1 153 ? 4.380 -10.890 -4.469 1.00 91.81 153 SER A O 1
ATOM 1222 N N . ALA A 1 154 ? 3.953 -8.767 -3.899 1.00 94.38 154 ALA A N 1
ATOM 1223 C CA . ALA A 1 154 ? 2.954 -9.075 -2.876 1.00 94.38 154 ALA A CA 1
ATOM 1224 C C . ALA A 1 154 ? 1.850 -7.989 -2.823 1.00 94.38 154 ALA A C 1
ATOM 1226 O O . ALA A 1 154 ? 1.814 -7.146 -1.915 1.00 94.38 154 ALA A O 1
ATOM 1227 N N . PRO A 1 155 ? 0.933 -7.971 -3.814 1.00 93.38 155 PRO A N 1
ATOM 1228 C CA . PRO A 1 155 ? -0.106 -6.945 -3.934 1.00 93.38 155 PRO A CA 1
ATOM 1229 C C . PRO A 1 155 ? -1.179 -7.013 -2.842 1.00 93.38 155 PRO A C 1
ATOM 1231 O O . PRO A 1 155 ? -1.725 -5.976 -2.467 1.00 93.38 155 PRO A O 1
ATOM 1234 N N . LEU A 1 156 ? -1.464 -8.209 -2.323 1.00 94.56 156 LEU A N 1
ATOM 1235 C CA . LEU A 1 156 ? -2.409 -8.460 -1.236 1.00 94.56 156 LEU A CA 1
ATOM 1236 C C . LEU A 1 156 ? -1.792 -9.496 -0.285 1.00 94.56 156 LEU A C 1
ATOM 1238 O O . LEU A 1 156 ? -2.166 -10.649 -0.407 1.00 94.56 156 LEU A O 1
ATOM 1242 N N . PRO A 1 157 ? -0.867 -9.131 0.623 1.00 96.06 157 PRO A N 1
ATOM 1243 C CA . PRO A 1 157 ? 0.003 -10.066 1.361 1.00 96.06 157 PRO A CA 1
ATOM 1244 C C . PRO A 1 157 ? -0.711 -10.956 2.409 1.00 96.06 157 PRO A C 1
ATOM 1246 O O . PRO A 1 157 ? -0.310 -11.021 3.574 1.00 96.06 157 PRO A O 1
ATOM 1249 N N . VAL A 1 158 ? -1.797 -11.637 2.029 1.00 97.12 158 VAL A N 1
ATOM 1250 C CA 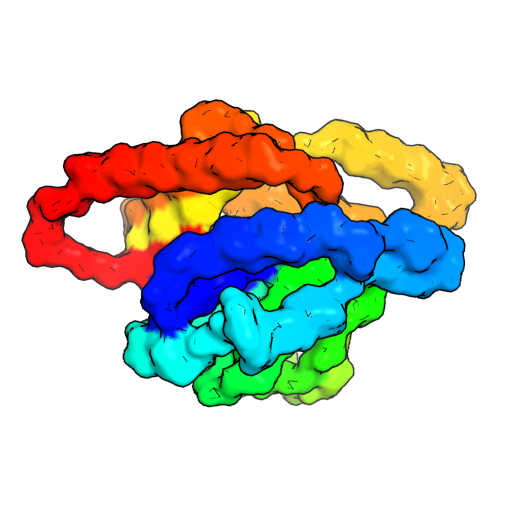. VAL A 1 158 ? -2.620 -12.500 2.889 1.00 97.12 158 VAL A CA 1
ATOM 1251 C C . VAL A 1 158 ? -1.874 -13.774 3.242 1.00 97.12 158 VAL A C 1
ATOM 1253 O O . VAL A 1 158 ? -1.892 -14.185 4.404 1.00 97.12 158 VAL A O 1
ATOM 1256 N N . ARG A 1 159 ? -1.138 -14.342 2.279 1.00 96.75 159 ARG A N 1
ATOM 1257 C CA . ARG A 1 159 ? -0.282 -15.506 2.512 1.00 96.75 159 ARG A CA 1
ATOM 1258 C C . ARG A 1 159 ? 0.813 -15.199 3.523 1.00 96.75 159 ARG A C 1
ATOM 1260 O O . ARG A 1 159 ? 1.062 -16.002 4.420 1.00 96.75 159 ARG A O 1
ATOM 1267 N N . GLU A 1 160 ? 1.426 -14.020 3.427 1.00 95.69 160 GLU A N 1
ATOM 1268 C CA . GLU A 1 160 ? 2.445 -13.593 4.388 1.00 95.69 160 GLU A CA 1
ATOM 1269 C C . GLU A 1 160 ? 1.851 -13.370 5.782 1.00 95.69 160 GLU A C 1
ATOM 1271 O O . GLU A 1 160 ? 2.422 -13.812 6.781 1.00 95.69 160 GLU A O 1
ATOM 1276 N N . ALA A 1 161 ? 0.685 -12.722 5.869 1.00 96.69 161 ALA A N 1
ATOM 1277 C CA . ALA A 1 161 ? 0.001 -12.545 7.144 1.00 96.69 161 ALA A CA 1
ATOM 1278 C C . ALA A 1 161 ? -0.289 -13.895 7.820 1.00 96.69 161 ALA A C 1
ATOM 1280 O O . ALA A 1 161 ? -0.027 -14.050 9.016 1.00 96.69 161 ALA A O 1
ATOM 1281 N N . TYR A 1 162 ? -0.778 -14.878 7.059 1.00 96.88 162 TYR A N 1
ATOM 1282 C CA . TYR A 1 162 ? -1.034 -16.229 7.552 1.00 96.88 162 TYR A CA 1
ATOM 1283 C C . TYR A 1 162 ? 0.243 -16.945 8.013 1.00 96.88 162 TYR A C 1
ATOM 1285 O O . TYR A 1 162 ? 0.274 -17.495 9.120 1.00 96.88 162 TYR A O 1
ATOM 1293 N N . ARG A 1 163 ? 1.317 -16.878 7.210 1.00 95.12 163 ARG A N 1
ATOM 1294 C CA . ARG A 1 163 ? 2.635 -17.456 7.529 1.00 95.12 163 ARG A CA 1
ATOM 1295 C C . ARG A 1 163 ? 3.199 -16.915 8.844 1.00 95.12 163 ARG A C 1
ATOM 1297 O O . ARG A 1 163 ? 3.835 -17.647 9.593 1.00 95.12 163 ARG A O 1
ATOM 1304 N N . ARG A 1 164 ? 2.913 -15.650 9.156 1.00 93.38 164 ARG A N 1
ATOM 1305 C CA . ARG A 1 164 ? 3.278 -14.980 10.417 1.00 93.38 164 ARG A CA 1
ATOM 1306 C C . ARG A 1 164 ? 2.339 -15.285 11.591 1.00 93.38 164 ARG A C 1
ATOM 1308 O O . ARG A 1 164 ? 2.425 -14.635 12.629 1.00 93.38 164 ARG A O 1
ATOM 1315 N N . GLY A 1 165 ? 1.430 -16.246 11.442 1.00 94.50 165 GLY A N 1
ATOM 1316 C CA . GLY A 1 165 ? 0.538 -16.695 12.510 1.00 94.50 165 GLY A CA 1
ATOM 1317 C C . GLY A 1 165 ? -0.795 -15.949 12.590 1.00 94.50 165 GLY A C 1
ATOM 1318 O O . GLY A 1 165 ? -1.564 -16.189 13.520 1.00 94.50 165 GLY A O 1
ATOM 1319 N N . ALA A 1 166 ? -1.122 -15.054 11.648 1.00 95.75 166 ALA A N 1
ATOM 1320 C CA . ALA A 1 166 ? -2.450 -14.448 11.640 1.00 95.75 166 ALA A CA 1
ATOM 1321 C C . ALA A 1 166 ? -3.512 -15.509 11.320 1.00 95.75 166 ALA A C 1
ATOM 1323 O O . ALA A 1 166 ? -3.390 -16.254 10.350 1.00 95.75 166 ALA A O 1
ATOM 1324 N N . ARG A 1 167 ? -4.562 -15.561 12.142 1.00 95.44 167 ARG A N 1
ATOM 1325 C CA . ARG A 1 167 ? -5.743 -16.422 11.940 1.00 95.44 167 ARG A CA 1
ATOM 1326 C C . ARG A 1 167 ? -7.019 -15.641 11.680 1.00 95.44 167 ARG A C 1
ATOM 1328 O O . ARG A 1 167 ? -7.989 -16.181 11.184 1.00 95.44 167 ARG A O 1
ATOM 1335 N N . LYS A 1 168 ? -6.999 -14.338 11.948 1.00 96.06 168 LYS A N 1
ATOM 1336 C CA . LYS A 1 168 ? -8.014 -13.403 11.475 1.00 96.06 168 LYS A CA 1
ATOM 1337 C C . LYS A 1 168 ? -7.345 -12.364 10.595 1.00 96.06 168 LYS A C 1
ATOM 1339 O O . LYS A 1 168 ? -6.480 -11.628 11.075 1.00 96.06 168 LYS A O 1
ATOM 1344 N N . ILE A 1 169 ? -7.731 -12.300 9.328 1.00 97.44 169 ILE A N 1
ATOM 1345 C CA . ILE A 1 169 ? -7.141 -11.394 8.340 1.00 97.44 169 ILE A CA 1
ATOM 1346 C C . ILE A 1 169 ? -8.255 -10.528 7.760 1.00 97.44 169 ILE A C 1
ATOM 1348 O O . ILE A 1 169 ? -9.225 -11.029 7.202 1.00 97.44 169 ILE A O 1
ATOM 1352 N N . ILE A 1 170 ? -8.123 -9.215 7.912 1.00 96.94 170 ILE A N 1
ATOM 1353 C CA . ILE A 1 170 ? -9.025 -8.231 7.318 1.00 96.94 170 ILE A CA 1
ATOM 1354 C C . ILE A 1 170 ? -8.282 -7.589 6.153 1.00 96.94 170 ILE A C 1
ATOM 1356 O O . ILE A 1 170 ? -7.225 -7.002 6.359 1.00 96.94 170 ILE A O 1
ATOM 1360 N N . VAL A 1 171 ? -8.835 -7.695 4.949 1.00 96.62 171 VAL A N 1
ATOM 1361 C CA . VAL A 1 171 ? -8.222 -7.220 3.706 1.00 96.62 171 VAL A CA 1
ATOM 1362 C C . VAL A 1 171 ? -9.032 -6.057 3.157 1.00 96.62 171 VAL A C 1
ATOM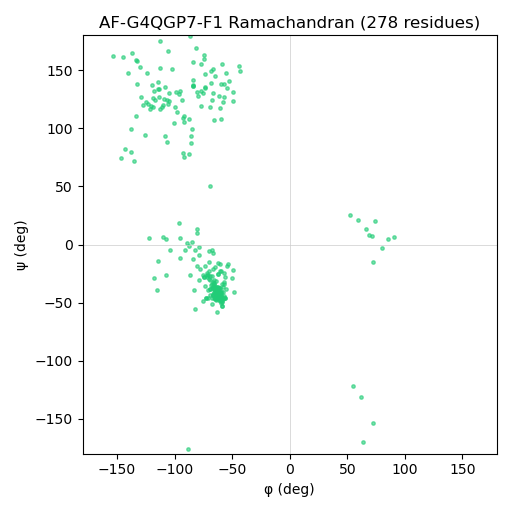 1364 O O . VAL A 1 171 ? -10.191 -6.230 2.777 1.00 96.62 171 VAL A O 1
ATOM 1367 N N . VAL A 1 172 ? -8.430 -4.874 3.081 1.00 96.12 172 VAL A N 1
ATOM 1368 C CA . VAL A 1 172 ? -9.007 -3.706 2.414 1.00 96.12 172 VAL A CA 1
ATOM 1369 C C . VAL A 1 172 ? -8.414 -3.608 1.015 1.00 96.12 172 VAL A C 1
ATOM 1371 O O . VAL A 1 172 ? -7.229 -3.337 0.850 1.00 96.12 172 VAL A O 1
ATOM 1374 N N . ARG A 1 173 ? -9.239 -3.792 -0.019 1.00 92.12 173 ARG A N 1
ATOM 1375 C CA . ARG A 1 173 ? -8.768 -3.784 -1.413 1.00 92.12 173 ARG A CA 1
ATOM 1376 C C . ARG A 1 173 ? -9.589 -2.868 -2.314 1.00 92.12 173 ARG A C 1
ATOM 1378 O O . ARG A 1 173 ? -10.765 -2.602 -2.076 1.00 92.12 173 ARG A O 1
ATOM 1385 N N . THR A 1 174 ? -8.942 -2.384 -3.367 1.00 87.06 174 THR A N 1
ATOM 1386 C CA . THR A 1 174 ? -9.496 -1.423 -4.336 1.00 87.06 174 THR A CA 1
ATOM 1387 C C . THR A 1 174 ? -10.181 -2.081 -5.535 1.00 87.06 174 THR A C 1
ATOM 1389 O O . THR A 1 174 ? -10.782 -1.385 -6.347 1.00 87.06 174 THR A O 1
ATOM 1392 N N . VAL A 1 175 ? -10.134 -3.410 -5.636 1.00 84.94 175 VAL A N 1
ATOM 1393 C CA . VAL A 1 175 ? -10.859 -4.195 -6.646 1.00 84.94 175 VAL A CA 1
ATOM 1394 C C . VAL A 1 175 ? -11.949 -5.040 -5.986 1.00 84.94 175 VAL A C 1
ATOM 1396 O O . VAL A 1 175 ? -11.849 -5.406 -4.813 1.00 84.94 175 VAL A O 1
ATOM 1399 N N . ASN A 1 176 ? -13.015 -5.333 -6.726 1.00 79.38 176 ASN A N 1
ATOM 1400 C CA . ASN A 1 176 ? -14.145 -6.109 -6.215 1.00 79.38 176 ASN A CA 1
ATOM 1401 C C . ASN A 1 176 ? -13.924 -7.628 -6.371 1.00 79.38 176 ASN A C 1
ATOM 1403 O O . ASN A 1 176 ? -12.905 -8.074 -6.890 1.00 79.38 176 ASN A O 1
ATOM 1407 N N . ALA A 1 177 ? -14.896 -8.425 -5.914 1.00 76.62 177 ALA A N 1
ATOM 1408 C CA . ALA A 1 177 ? -14.848 -9.892 -5.961 1.00 76.62 177 ALA A CA 1
ATOM 1409 C C . ALA A 1 177 ? -14.724 -10.494 -7.367 1.00 76.62 177 ALA A C 1
ATOM 1411 O O . ALA A 1 177 ? -14.242 -11.611 -7.495 1.00 76.62 177 ALA A O 1
ATOM 1412 N N . ASN A 1 178 ? -15.119 -9.758 -8.406 1.00 72.31 178 ASN A N 1
ATOM 1413 C CA . ASN A 1 178 ? -15.132 -10.262 -9.779 1.00 72.31 178 ASN A CA 1
ATOM 1414 C C . ASN A 1 178 ? -13.790 -10.054 -10.496 1.00 72.31 178 ASN A C 1
ATOM 1416 O O . ASN A 1 178 ? -13.660 -10.402 -11.667 1.00 72.31 178 ASN A O 1
ATOM 1420 N N . PHE A 1 179 ? -12.804 -9.448 -9.833 1.00 74.81 179 PHE A N 1
ATOM 1421 C CA . PHE A 1 179 ? -11.478 -9.266 -10.401 1.00 74.81 179 PHE A CA 1
ATOM 1422 C C . PHE A 1 179 ? -10.697 -10.584 -10.347 1.00 74.81 179 PHE A C 1
ATOM 1424 O O . PHE A 1 179 ? -10.438 -11.109 -9.269 1.00 74.81 179 PHE A O 1
ATOM 1431 N N . ASN A 1 180 ? -10.305 -11.101 -11.511 1.00 64.44 180 ASN A N 1
ATOM 1432 C CA . ASN A 1 180 ? -9.617 -12.388 -11.659 1.00 64.44 180 ASN A CA 1
ATOM 1433 C C . ASN A 1 180 ? -8.081 -12.263 -11.713 1.00 64.44 180 ASN A C 1
ATOM 1435 O O . ASN A 1 180 ? -7.396 -13.248 -11.976 1.00 64.44 180 ASN A O 1
ATOM 1439 N N . GLY A 1 181 ? -7.526 -11.062 -11.510 1.00 60.97 181 GLY A N 1
ATOM 1440 C CA . GLY A 1 181 ? -6.083 -10.816 -11.589 1.00 60.97 181 GLY A CA 1
ATOM 1441 C C . GLY A 1 181 ? -5.510 -10.834 -13.005 1.00 60.97 181 GLY A C 1
ATOM 1442 O O . GLY A 1 181 ? -4.406 -10.339 -13.196 1.00 60.97 181 GLY A O 1
ATOM 1443 N N . GLN A 1 182 ? -6.245 -11.356 -13.992 1.00 60.94 182 GLN A N 1
ATOM 1444 C CA . GLN A 1 182 ? -5.748 -11.553 -15.345 1.00 60.94 182 GLN A CA 1
ATOM 1445 C C . GLN A 1 182 ? -5.863 -10.292 -16.185 1.00 60.94 182 GLN A C 1
ATOM 1447 O O . GLN A 1 182 ? -6.876 -9.593 -16.176 1.00 60.94 182 GLN A O 1
ATOM 1452 N N . SER A 1 183 ?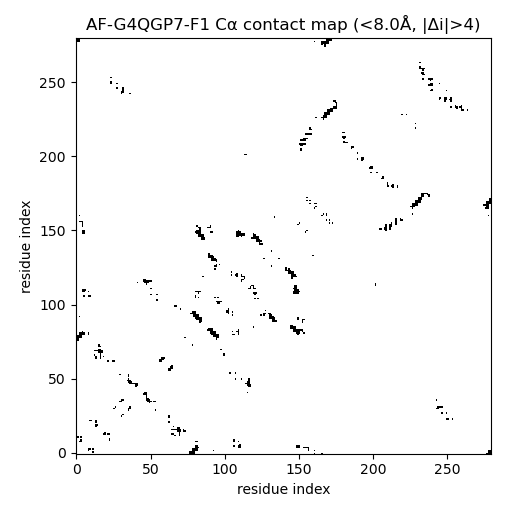 -4.811 -10.009 -16.944 1.00 62.28 183 SER A N 1
ATOM 1453 C CA . SER A 1 183 ? -4.822 -8.942 -17.937 1.00 62.28 183 SER A CA 1
ATOM 1454 C C . SER A 1 183 ? -4.403 -9.505 -19.288 1.00 62.28 183 SER A C 1
ATOM 1456 O O . SER A 1 183 ? -3.222 -9.510 -19.622 1.00 62.28 183 SER A O 1
ATOM 1458 N N . ASP A 1 184 ? -5.377 -9.895 -20.116 1.00 56.56 184 ASP A N 1
ATOM 1459 C CA . ASP A 1 184 ? -5.152 -10.386 -21.491 1.00 56.56 184 ASP A CA 1
ATOM 1460 C C . ASP A 1 184 ? -4.255 -9.457 -22.327 1.00 56.56 184 ASP A C 1
ATOM 1462 O O . ASP A 1 184 ? -3.552 -9.880 -23.247 1.00 56.56 184 ASP A O 1
ATOM 1466 N N . TRP A 1 185 ? -4.277 -8.161 -22.015 1.00 58.69 185 TRP A N 1
ATOM 1467 C CA . TRP A 1 185 ? -3.427 -7.160 -22.644 1.00 58.69 185 TRP A CA 1
ATOM 1468 C C . TRP A 1 185 ? -1.937 -7.310 -22.291 1.00 58.69 185 TRP A C 1
ATOM 1470 O O . TRP A 1 185 ? -1.108 -7.078 -23.167 1.00 58.69 185 TRP A O 1
ATOM 1480 N N . VAL A 1 186 ? -1.580 -7.728 -21.070 1.00 62.50 186 VAL A N 1
ATOM 1481 C CA . VAL A 1 186 ? -0.178 -7.922 -20.647 1.00 62.50 186 VAL A CA 1
ATOM 1482 C C . VAL A 1 186 ? 0.459 -9.057 -21.446 1.00 62.50 186 VAL A C 1
ATOM 1484 O O . VAL A 1 186 ? 1.524 -8.860 -22.028 1.00 62.50 186 VAL A O 1
ATOM 1487 N N . HIS A 1 187 ? -0.236 -10.190 -21.588 1.00 63.97 187 HIS A N 1
ATOM 1488 C CA . HIS A 1 187 ? 0.222 -11.326 -22.401 1.00 63.97 187 HIS A CA 1
ATOM 1489 C C . HIS A 1 187 ? 0.402 -10.950 -23.874 1.00 63.97 187 HIS A C 1
ATOM 1491 O O . HIS A 1 187 ? 1.415 -11.280 -24.495 1.00 63.97 187 HIS A O 1
ATOM 1497 N N . LYS A 1 188 ? -0.547 -10.190 -24.438 1.00 59.31 188 LYS A N 1
ATOM 1498 C CA . LYS A 1 188 ? -0.464 -9.688 -25.822 1.00 59.31 188 LYS A CA 1
ATOM 1499 C C . LYS A 1 188 ? 0.683 -8.690 -26.009 1.00 59.31 188 LYS A C 1
ATOM 1501 O O . LYS A 1 188 ? 1.386 -8.757 -27.016 1.00 59.31 188 LYS A O 1
ATOM 1506 N N . LEU A 1 189 ? 0.893 -7.791 -25.047 1.00 62.88 189 LEU A N 1
ATOM 1507 C CA . LEU A 1 189 ? 1.984 -6.818 -25.060 1.00 62.88 189 LEU A CA 1
ATOM 1508 C C . LEU A 1 189 ? 3.346 -7.512 -24.964 1.00 62.88 189 LEU A C 1
ATOM 1510 O O . LEU A 1 189 ? 4.247 -7.183 -25.732 1.00 62.88 189 LEU A O 1
ATOM 1514 N N . GLN A 1 190 ? 3.483 -8.494 -24.070 1.00 65.06 190 GLN A N 1
ATOM 1515 C CA . GLN A 1 190 ? 4.698 -9.292 -23.922 1.00 65.06 190 GLN A CA 1
ATOM 1516 C C . GLN A 1 190 ? 5.020 -10.047 -25.209 1.00 65.06 190 GLN A C 1
ATOM 1518 O O . GLN A 1 190 ? 6.137 -9.951 -25.715 1.00 65.06 190 GLN A O 1
ATOM 1523 N N . ALA A 1 191 ? 4.026 -10.706 -25.806 1.00 66.31 191 ALA A N 1
ATOM 1524 C CA . ALA A 1 191 ? 4.200 -11.399 -27.076 1.00 66.31 191 ALA A CA 1
ATOM 1525 C C . ALA A 1 191 ? 4.602 -10.454 -28.223 1.00 66.31 191 ALA A C 1
ATOM 1527 O O . ALA A 1 191 ? 5.399 -10.841 -29.072 1.00 66.31 191 ALA A O 1
ATOM 1528 N N . TRP A 1 192 ? 4.075 -9.226 -28.269 1.00 66.25 192 TRP A N 1
ATOM 1529 C CA . TRP A 1 192 ? 4.397 -8.261 -29.326 1.00 66.25 192 TRP A CA 1
ATOM 1530 C C . TRP A 1 192 ? 5.787 -7.633 -29.156 1.00 66.25 192 TRP A C 1
ATOM 1532 O O . TRP A 1 192 ? 6.574 -7.628 -30.101 1.00 66.25 192 TRP A O 1
ATOM 1542 N N . ILE A 1 193 ? 6.116 -7.155 -27.952 1.00 64.81 193 ILE A N 1
ATOM 1543 C CA . ILE A 1 193 ? 7.398 -6.493 -27.674 1.00 64.81 193 ILE A CA 1
ATOM 1544 C C . ILE A 1 193 ? 8.551 -7.500 -27.739 1.00 64.81 193 ILE A C 1
ATOM 1546 O O . ILE A 1 193 ? 9.571 -7.239 -28.365 1.00 64.81 193 ILE A O 1
ATOM 1550 N N . CYS A 1 194 ? 8.394 -8.692 -27.163 1.00 66.44 194 CYS A N 1
ATOM 1551 C CA . CYS A 1 194 ? 9.480 -9.673 -27.159 1.00 66.44 194 CYS A CA 1
ATOM 1552 C C . CYS A 1 194 ? 9.683 -10.316 -28.550 1.00 66.44 194 CYS A C 1
ATOM 1554 O O . CYS A 1 194 ? 10.780 -10.786 -28.843 1.00 66.44 194 CYS A O 1
ATOM 1556 N N . LYS A 1 195 ? 8.691 -10.236 -29.458 1.00 64.25 195 LYS A N 1
ATOM 1557 C CA . LYS A 1 195 ? 8.862 -10.555 -30.890 1.00 64.25 195 LYS A CA 1
ATOM 1558 C C . LYS A 1 195 ? 9.717 -9.538 -31.650 1.00 64.25 195 LYS A C 1
ATOM 1560 O O . LYS A 1 195 ? 10.290 -9.903 -32.670 1.00 64.25 195 LYS A O 1
ATOM 1565 N N . SER A 1 196 ? 9.848 -8.296 -31.176 1.00 62.19 196 SER A N 1
ATOM 1566 C CA . SER A 1 196 ? 10.656 -7.267 -31.848 1.00 62.19 196 SER A CA 1
ATOM 1567 C C . SER A 1 196 ? 12.164 -7.379 -31.558 1.00 62.19 196 SER A C 1
ATOM 1569 O O . SER A 1 196 ? 12.905 -6.434 -31.816 1.00 62.19 196 SER A O 1
ATOM 1571 N N . GLY A 1 197 ? 12.627 -8.496 -30.980 1.00 56.12 197 GLY A N 1
ATOM 1572 C CA . GLY A 1 197 ? 14.040 -8.756 -30.672 1.00 56.12 197 GLY A CA 1
ATOM 1573 C C . GLY A 1 197 ? 14.567 -8.087 -29.394 1.00 56.12 197 GLY A C 1
ATOM 1574 O O . GLY A 1 197 ? 15.707 -8.331 -29.008 1.00 56.12 197 GLY A O 1
ATOM 1575 N N . TYR A 1 198 ? 13.752 -7.283 -28.704 1.00 56.66 198 TYR A N 1
ATOM 1576 C CA . TYR A 1 198 ? 14.094 -6.659 -27.424 1.00 56.66 198 TYR A CA 1
ATOM 1577 C C . TYR A 1 198 ? 12.937 -6.830 -26.441 1.00 56.66 198 TYR A C 1
ATOM 1579 O O . TYR A 1 198 ? 11.888 -6.220 -26.607 1.00 56.66 198 TYR A O 1
ATOM 1587 N N . CYS A 1 199 ? 13.134 -7.645 -25.405 1.00 63.34 199 CYS A N 1
ATOM 1588 C CA . CYS A 1 199 ? 12.167 -7.850 -24.328 1.00 63.34 199 CYS A CA 1
ATOM 1589 C C . CYS A 1 199 ? 12.616 -7.004 -23.117 1.00 63.34 199 CYS A C 1
ATOM 1591 O O . CYS A 1 199 ? 13.608 -7.349 -22.467 1.00 63.34 199 CYS A O 1
ATOM 1593 N N . PRO A 1 200 ? 11.974 -5.855 -22.824 1.00 68.38 200 PRO A N 1
ATOM 1594 C CA . PRO A 1 200 ? 12.354 -5.016 -21.700 1.00 68.38 200 PRO A CA 1
ATOM 1595 C C . PRO A 1 200 ? 12.197 -5.802 -20.401 1.00 68.38 200 PRO A C 1
ATOM 1597 O O . PRO A 1 200 ? 11.104 -6.273 -20.106 1.00 68.38 200 PRO A O 1
ATOM 1600 N N . LYS A 1 201 ? 13.244 -5.853 -19.568 1.00 70.75 201 LYS A N 1
ATOM 1601 C CA . LYS A 1 201 ? 13.206 -6.500 -18.237 1.00 70.75 201 LYS A CA 1
ATOM 1602 C C . LYS A 1 201 ? 12.078 -5.996 -17.328 1.00 70.75 201 LYS A C 1
ATOM 1604 O O . LYS A 1 201 ? 11.783 -6.619 -16.315 1.00 70.75 201 LYS A O 1
ATOM 1609 N N . THR A 1 202 ? 11.486 -4.845 -17.648 1.00 70.81 202 THR A N 1
ATOM 1610 C CA . THR A 1 202 ? 10.346 -4.293 -16.923 1.00 70.81 202 THR A CA 1
ATOM 1611 C C . THR A 1 202 ? 9.052 -5.062 -17.173 1.00 70.81 202 THR A C 1
ATOM 1613 O O . THR A 1 202 ? 8.200 -5.056 -16.294 1.00 70.81 202 THR A O 1
ATOM 1616 N N . ILE A 1 203 ? 8.900 -5.736 -18.319 1.00 74.81 203 ILE A N 1
ATOM 1617 C CA . ILE A 1 203 ? 7.688 -6.498 -18.643 1.00 74.81 203 ILE A CA 1
ATOM 1618 C C . ILE A 1 203 ? 7.504 -7.691 -17.707 1.00 74.81 203 ILE A C 1
ATOM 1620 O O . ILE A 1 203 ? 6.383 -7.960 -17.291 1.00 74.81 203 ILE A O 1
ATOM 1624 N N . ASP A 1 204 ? 8.610 -8.305 -17.278 1.00 82.25 204 ASP A N 1
ATOM 1625 C CA . ASP A 1 204 ? 8.607 -9.401 -16.308 1.00 82.25 204 ASP A CA 1
ATOM 1626 C C . ASP A 1 204 ? 7.936 -8.995 -14.991 1.00 82.25 204 ASP A C 1
ATOM 1628 O O . ASP A 1 204 ? 7.289 -9.822 -14.361 1.00 82.25 204 ASP A O 1
ATOM 1632 N N . TYR A 1 205 ? 8.035 -7.719 -14.589 1.00 86.69 205 TYR A N 1
ATOM 1633 C CA . TYR A 1 205 ? 7.363 -7.228 -13.383 1.00 86.69 205 TYR A CA 1
ATOM 1634 C C . TYR A 1 205 ? 5.836 -7.210 -13.521 1.00 86.69 205 TYR A C 1
ATOM 1636 O O . TYR A 1 205 ? 5.145 -7.312 -12.512 1.00 86.69 205 TYR A O 1
ATOM 1644 N N . LEU A 1 206 ? 5.291 -7.072 -14.737 1.00 82.75 206 LEU A N 1
ATOM 1645 C CA . LEU A 1 206 ? 3.842 -7.155 -14.957 1.00 82.75 206 LEU A CA 1
ATOM 1646 C C . LEU A 1 206 ? 3.363 -8.597 -14.828 1.00 82.75 206 LEU A C 1
ATOM 1648 O O . LEU A 1 206 ? 2.388 -8.846 -14.127 1.00 82.75 206 LEU A O 1
ATOM 1652 N N . SER A 1 207 ? 4.075 -9.537 -15.452 1.00 85.44 207 SER A N 1
ATOM 1653 C CA . SER A 1 207 ? 3.755 -10.963 -15.358 1.00 85.44 207 SER A CA 1
ATOM 1654 C C . SER A 1 207 ? 3.935 -11.472 -13.923 1.00 85.44 207 SER A C 1
ATOM 1656 O O . SER A 1 207 ? 3.093 -12.212 -13.423 1.00 85.44 207 SER A O 1
ATOM 1658 N N . GLN A 1 208 ? 4.977 -11.012 -13.220 1.00 89.75 208 GLN A N 1
ATOM 1659 C CA . GLN A 1 208 ? 5.180 -11.285 -11.795 1.00 89.75 208 GLN A CA 1
ATOM 1660 C C . GLN A 1 208 ? 4.026 -10.740 -10.945 1.00 89.75 208 GLN A C 1
ATOM 1662 O O . GLN A 1 208 ? 3.489 -11.468 -10.114 1.00 89.75 208 GLN A O 1
ATOM 1667 N N . HIS A 1 209 ? 3.614 -9.489 -11.176 1.00 90.38 209 HIS A N 1
ATOM 1668 C CA . HIS A 1 209 ? 2.485 -8.886 -10.470 1.00 90.38 209 HIS A CA 1
ATOM 1669 C C . HIS A 1 209 ? 1.199 -9.694 -10.660 1.00 90.38 209 HIS A C 1
ATOM 1671 O O . HIS A 1 209 ? 0.512 -9.979 -9.683 1.00 90.38 209 HIS A O 1
ATOM 1677 N N . GLU A 1 210 ? 0.888 -10.085 -11.898 1.00 89.12 210 GLU A N 1
ATOM 1678 C CA . GLU A 1 210 ? -0.284 -10.899 -12.231 1.00 89.12 210 GLU A CA 1
ATOM 1679 C C . GLU A 1 210 ? -0.254 -12.254 -11.512 1.00 89.12 210 GLU A C 1
ATOM 1681 O O . GLU A 1 210 ? -1.231 -12.623 -10.860 1.00 89.12 210 GLU A O 1
ATOM 1686 N N . GLN A 1 211 ? 0.881 -12.960 -11.557 1.00 90.88 211 GLN A N 1
ATOM 1687 C CA . GLN A 1 211 ? 1.060 -14.241 -10.867 1.00 90.88 211 GLN A CA 1
ATOM 1688 C C . GLN A 1 211 ? 0.916 -14.101 -9.348 1.00 90.88 211 GLN A C 1
ATOM 1690 O O . GLN A 1 211 ? 0.177 -14.866 -8.729 1.00 90.88 211 GLN A O 1
ATOM 1695 N N . ALA A 1 212 ? 1.575 -13.109 -8.744 1.00 92.25 212 ALA A N 1
ATOM 1696 C CA . ALA A 1 212 ? 1.461 -12.837 -7.316 1.00 92.25 212 ALA A CA 1
ATOM 1697 C C . ALA A 1 212 ? 0.007 -12.530 -6.931 1.00 92.25 212 ALA A C 1
ATOM 1699 O O . ALA A 1 212 ? -0.514 -13.085 -5.968 1.00 92.25 212 ALA A O 1
ATOM 1700 N N . TYR A 1 213 ? -0.693 -11.710 -7.720 1.00 92.06 213 TYR A N 1
ATOM 1701 C CA . TYR A 1 213 ? -2.094 -11.379 -7.469 1.00 92.06 213 TYR A CA 1
ATOM 1702 C C . TYR A 1 213 ? -2.999 -12.613 -7.530 1.00 92.06 213 TYR A C 1
ATOM 1704 O O . TYR A 1 213 ? -3.837 -12.806 -6.650 1.00 92.06 213 TYR A O 1
ATOM 1712 N N . GLN A 1 214 ? -2.825 -13.463 -8.545 1.00 91.75 214 GLN A N 1
ATOM 1713 C CA . GLN A 1 214 ? -3.577 -14.711 -8.682 1.00 91.75 214 GLN A CA 1
ATOM 1714 C C . GLN A 1 214 ? -3.355 -15.644 -7.494 1.00 91.75 214 GLN A C 1
ATOM 1716 O O . GLN A 1 214 ? -4.310 -16.225 -6.990 1.00 91.75 214 GLN A O 1
ATOM 1721 N N . GLN A 1 215 ? -2.117 -15.760 -7.017 1.00 94.25 215 GLN A N 1
ATOM 1722 C CA . GLN A 1 215 ? -1.796 -16.585 -5.857 1.00 94.25 215 GLN A CA 1
ATOM 1723 C C . GLN A 1 215 ? -2.469 -16.082 -4.573 1.00 94.25 215 GLN A C 1
ATOM 1725 O O . GLN A 1 215 ? -2.962 -16.889 -3.786 1.00 94.25 215 GLN A O 1
ATOM 1730 N N . GLU A 1 216 ? -2.517 -14.766 -4.359 1.00 94.94 216 GLU A N 1
ATOM 1731 C CA . GLU A 1 216 ? -3.218 -14.185 -3.207 1.00 94.94 216 GLU A CA 1
ATOM 1732 C C . GLU A 1 216 ? -4.741 -14.352 -3.337 1.00 94.94 216 GLU A C 1
ATOM 1734 O O . GLU A 1 216 ? -5.416 -14.658 -2.357 1.00 94.94 216 GLU A O 1
ATOM 1739 N N . LEU A 1 217 ? -5.301 -14.216 -4.547 1.00 93.75 217 LEU A N 1
ATOM 1740 C CA . LEU A 1 217 ? -6.721 -14.485 -4.800 1.00 93.75 217 LEU A CA 1
ATOM 1741 C C . LEU A 1 217 ? -7.086 -15.958 -4.600 1.00 93.75 217 LEU A C 1
ATOM 1743 O O . LEU A 1 217 ? -8.150 -16.232 -4.051 1.00 93.75 217 LEU A O 1
ATOM 1747 N N . ALA A 1 218 ? -6.220 -16.886 -5.008 1.00 94.81 218 ALA A N 1
ATOM 1748 C CA . ALA A 1 218 ? -6.414 -18.314 -4.783 1.00 94.81 218 ALA A CA 1
ATOM 1749 C C . ALA A 1 218 ? -6.456 -18.627 -3.281 1.00 94.81 218 ALA A C 1
ATOM 1751 O O . ALA A 1 218 ? -7.389 -19.279 -2.825 1.00 94.81 218 ALA A O 1
ATOM 1752 N N . PHE A 1 219 ? -5.525 -18.067 -2.500 1.00 96.31 219 PHE A N 1
ATOM 1753 C CA . PHE A 1 219 ? -5.546 -18.188 -1.039 1.00 96.31 219 PHE A CA 1
ATOM 1754 C C . PHE A 1 219 ? -6.806 -17.568 -0.415 1.00 96.31 219 PHE A C 1
ATOM 1756 O O . PHE A 1 219 ? -7.339 -18.085 0.557 1.00 96.31 219 PHE A O 1
ATOM 1763 N N . ILE A 1 220 ? -7.297 -16.447 -0.952 1.00 95.00 220 ILE A N 1
ATOM 1764 C CA . ILE A 1 220 ? -8.543 -15.819 -0.485 1.00 95.00 220 ILE A CA 1
ATOM 1765 C C . ILE A 1 220 ? -9.769 -16.686 -0.788 1.00 95.00 220 ILE A C 1
ATOM 1767 O O . ILE A 1 220 ? -10.719 -16.678 -0.005 1.00 95.00 220 ILE A O 1
ATOM 1771 N N . ALA A 1 221 ? -9.785 -17.351 -1.944 1.00 94.56 221 ALA A N 1
ATOM 1772 C CA . ALA A 1 221 ? -10.903 -18.173 -2.389 1.00 94.56 221 ALA A CA 1
ATOM 1773 C C . ALA A 1 221 ? -10.989 -19.497 -1.619 1.00 94.56 221 ALA A C 1
ATOM 1775 O O . ALA A 1 221 ? -12.096 -19.950 -1.341 1.00 94.56 221 ALA A O 1
ATOM 1776 N N . ASP A 1 222 ? -9.837 -20.067 -1.269 1.00 96.00 222 ASP A N 1
ATOM 1777 C CA . ASP A 1 222 ? -9.709 -21.337 -0.556 1.00 96.00 222 ASP A CA 1
ATOM 1778 C C . ASP A 1 222 ? -8.661 -21.217 0.573 1.00 96.00 222 ASP A C 1
ATOM 1780 O O . ASP A 1 222 ? -7.523 -21.679 0.436 1.00 96.00 222 ASP A O 1
ATOM 1784 N N . PRO A 1 223 ? -8.979 -20.488 1.664 1.00 96.12 223 PRO A N 1
ATOM 1785 C CA . PRO A 1 223 ? -8.070 -20.340 2.793 1.00 96.12 223 PRO A CA 1
ATOM 1786 C C . PRO A 1 223 ? -8.067 -21.609 3.664 1.00 96.12 223 PRO A C 1
ATOM 1788 O O . PRO A 1 223 ? -9.072 -22.315 3.721 1.00 96.12 223 PRO A O 1
ATOM 1791 N N . PRO A 1 224 ? -6.988 -21.872 4.424 1.00 96.56 224 PRO A N 1
ATOM 1792 C CA . PRO A 1 224 ? -6.984 -22.925 5.438 1.00 96.56 224 PRO A CA 1
ATOM 1793 C C . PRO A 1 224 ? -8.124 -22.770 6.459 1.00 96.56 224 PRO A C 1
ATOM 1795 O O . PRO A 1 224 ? -8.472 -21.647 6.830 1.00 96.56 224 PRO A O 1
ATOM 1798 N N . ASP A 1 225 ? -8.636 -23.892 6.978 1.00 96.31 225 ASP A N 1
ATOM 1799 C CA . ASP A 1 225 ? -9.784 -23.937 7.907 1.00 96.31 225 ASP A CA 1
ATOM 1800 C C . ASP A 1 225 ? -9.594 -23.108 9.190 1.00 96.31 225 ASP A C 1
ATOM 1802 O O . ASP A 1 225 ? -10.562 -22.688 9.827 1.00 96.31 225 ASP A O 1
ATOM 1806 N N . ASP A 1 226 ? -8.344 -22.869 9.595 1.00 96.00 226 ASP A N 1
ATOM 1807 C CA . ASP A 1 226 ? -8.007 -22.095 10.788 1.00 96.00 226 ASP A CA 1
ATOM 1808 C C . ASP A 1 226 ? -7.962 -20.571 10.544 1.00 96.00 226 ASP A C 1
ATOM 1810 O O . ASP A 1 226 ? -7.692 -19.811 11.480 1.00 96.00 226 ASP A O 1
ATOM 1814 N N . VAL A 1 227 ? -8.260 -20.098 9.324 1.00 95.56 227 VAL A N 1
ATOM 1815 C CA . VAL A 1 227 ? -8.230 -18.676 8.946 1.00 95.56 227 VAL A CA 1
ATOM 1816 C C . VAL A 1 227 ? -9.626 -18.098 8.704 1.00 95.56 227 VAL A C 1
ATOM 1818 O O . VAL A 1 227 ? -10.331 -18.442 7.763 1.00 95.56 227 VAL A O 1
ATOM 1821 N N . GLU A 1 228 ? -9.983 -17.077 9.481 1.00 95.25 228 GLU A N 1
ATOM 1822 C CA . GLU A 1 228 ? -11.101 -16.175 9.195 1.00 95.25 228 GLU A CA 1
ATOM 1823 C C . GLU A 1 228 ? -10.611 -15.013 8.314 1.00 95.25 228 GLU A C 1
ATOM 1825 O O . GLU A 1 228 ? -9.919 -14.102 8.791 1.00 95.25 228 GLU A O 1
ATOM 1830 N N . LEU A 1 229 ? -10.997 -15.008 7.035 1.00 95.25 229 LEU A N 1
ATOM 1831 C CA . LEU A 1 229 ? -10.670 -13.934 6.095 1.00 95.25 229 LEU A CA 1
ATOM 1832 C C . LEU A 1 229 ? -11.886 -13.039 5.826 1.00 95.25 229 LEU A C 1
ATOM 1834 O O . LEU A 1 229 ? -12.933 -13.490 5.370 1.00 95.25 229 LEU A O 1
ATOM 1838 N N . VAL A 1 230 ? -11.736 -11.738 6.080 1.00 94.94 230 VAL A N 1
ATOM 1839 C CA . VAL A 1 230 ? -12.781 -10.732 5.853 1.00 94.94 230 VAL A CA 1
ATOM 1840 C C . VAL A 1 230 ? -12.304 -9.714 4.830 1.00 94.94 230 VAL A C 1
ATOM 1842 O O . VAL A 1 230 ? -11.260 -9.095 5.003 1.00 94.94 230 VAL A O 1
ATOM 1845 N N . GLN A 1 231 ? -13.085 -9.499 3.775 1.00 95.25 231 GLN A N 1
ATOM 1846 C CA . GLN A 1 231 ? -12.734 -8.578 2.696 1.00 95.25 231 GLN A CA 1
ATOM 1847 C C . GLN A 1 231 ? -13.604 -7.321 2.739 1.00 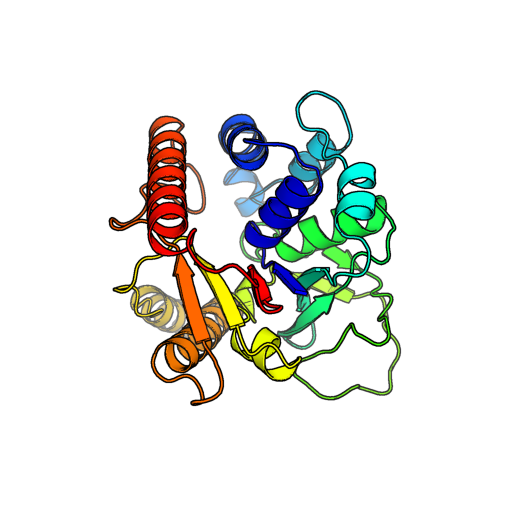95.25 231 GLN A C 1
ATOM 1849 O O . GLN A 1 231 ? -14.825 -7.400 2.873 1.00 95.25 231 GLN A O 1
ATOM 1854 N N . ILE A 1 232 ? -12.978 -6.157 2.579 1.00 95.50 232 ILE A N 1
ATOM 1855 C CA . ILE A 1 232 ? -13.637 -4.855 2.489 1.00 95.50 232 ILE A CA 1
ATOM 1856 C C . ILE A 1 232 ? -13.252 -4.222 1.153 1.00 95.50 232 ILE A C 1
ATOM 1858 O O . ILE A 1 232 ? -12.086 -3.919 0.899 1.00 95.50 232 ILE A O 1
ATOM 1862 N N . PHE A 1 233 ? -14.246 -4.013 0.295 1.00 94.44 233 PHE A N 1
ATOM 1863 C CA . PHE A 1 233 ? -14.089 -3.385 -1.014 1.00 94.44 233 PHE A CA 1
ATOM 1864 C C . PHE A 1 233 ? -15.396 -2.716 -1.453 1.00 94.44 233 PHE A C 1
ATOM 1866 O O . PHE A 1 233 ? -16.477 -3.008 -0.933 1.00 94.44 233 PHE A O 1
ATOM 1873 N N . ALA A 1 234 ? -15.311 -1.808 -2.424 1.00 92.62 234 ALA A N 1
ATOM 1874 C CA . ALA A 1 234 ? -16.490 -1.189 -3.018 1.00 92.62 234 ALA A CA 1
ATOM 1875 C C . ALA A 1 234 ? -17.299 -2.211 -3.840 1.00 92.62 234 ALA A C 1
ATOM 1877 O O . ALA A 1 234 ? -16.738 -3.011 -4.586 1.00 92.62 234 ALA A O 1
ATOM 1878 N N . LYS A 1 235 ? -18.636 -2.163 -3.742 1.00 88.31 235 LYS A N 1
ATOM 1879 C CA . LYS A 1 235 ? -19.528 -3.077 -4.487 1.00 88.31 235 LYS A CA 1
ATOM 1880 C C . LYS A 1 235 ? -19.402 -2.918 -6.007 1.00 88.31 235 LYS A C 1
ATOM 1882 O O . LYS A 1 235 ? -19.506 -3.896 -6.741 1.00 88.31 235 LYS A O 1
ATOM 1887 N N . LYS A 1 236 ? -19.199 -1.684 -6.474 1.00 89.44 236 LYS A N 1
ATOM 1888 C CA . LYS A 1 236 ? -18.981 -1.355 -7.888 1.00 89.44 236 LYS A CA 1
ATOM 1889 C C . LYS A 1 236 ? -17.489 -1.097 -8.138 1.00 89.44 236 LYS A C 1
ATOM 1891 O O . LYS A 1 236 ? -16.818 -0.653 -7.204 1.00 89.44 236 LYS A O 1
ATOM 1896 N N . PRO A 1 237 ? -16.981 -1.358 -9.358 1.00 90.19 237 PRO A N 1
ATOM 1897 C CA . PRO A 1 237 ? -15.627 -0.971 -9.739 1.00 90.19 237 PRO A CA 1
ATOM 1898 C C . PRO A 1 237 ? -15.372 0.515 -9.478 1.00 90.19 237 PRO A C 1
ATOM 1900 O O . PRO A 1 237 ? -16.253 1.346 -9.698 1.00 90.19 237 PRO A O 1
ATOM 1903 N N . LEU A 1 238 ? -14.167 0.822 -9.006 1.00 91.12 238 LEU A N 1
ATOM 1904 C CA . LEU A 1 238 ? -13.721 2.191 -8.780 1.00 91.12 238 LEU A CA 1
ATOM 1905 C C . LEU A 1 238 ? -13.538 2.933 -10.111 1.00 91.12 238 LEU A C 1
ATOM 1907 O O . LEU A 1 238 ? -13.213 2.328 -11.133 1.00 91.12 238 LEU A O 1
ATOM 1911 N N . HIS A 1 239 ? -13.755 4.245 -10.098 1.00 92.50 239 HIS A N 1
ATOM 1912 C CA . HIS A 1 239 ? -13.615 5.099 -11.280 1.00 92.50 239 HIS A CA 1
ATOM 1913 C C . HIS A 1 239 ? -12.181 5.604 -11.477 1.00 92.50 239 HIS A C 1
ATOM 1915 O O . HIS A 1 239 ? -11.777 5.936 -12.596 1.00 92.50 239 HIS A O 1
ATOM 1921 N N . SER A 1 240 ? -11.411 5.700 -10.394 1.00 87.88 240 SER A N 1
ATOM 1922 C CA . SER A 1 240 ? -10.027 6.146 -10.439 1.00 87.88 240 SER A CA 1
ATOM 1923 C C . SER A 1 240 ? -9.141 5.175 -11.215 1.00 87.88 240 SER A C 1
ATOM 1925 O O . SER A 1 240 ? -9.296 3.957 -11.208 1.00 87.88 240 SER A O 1
ATOM 1927 N N . LYS A 1 241 ? -8.174 5.767 -11.905 1.00 83.69 241 LYS A N 1
ATOM 1928 C CA . LYS A 1 241 ? -7.116 5.105 -12.660 1.00 83.69 241 LYS A CA 1
ATOM 1929 C C . LYS A 1 241 ? -5.804 5.224 -11.891 1.00 83.69 241 LYS A C 1
ATOM 1931 O O . LYS A 1 241 ? -5.662 6.069 -11.005 1.00 83.69 241 LYS A O 1
ATOM 1936 N N . LEU A 1 242 ? -4.805 4.445 -12.308 1.00 75.88 242 LEU A N 1
ATOM 1937 C CA . LEU A 1 242 ? -3.443 4.542 -11.773 1.00 75.88 242 LEU A CA 1
ATOM 1938 C C . LEU A 1 242 ? -2.874 5.968 -11.888 1.00 75.88 242 LEU A C 1
ATOM 1940 O O . LEU A 1 242 ? -2.187 6.443 -10.988 1.00 75.88 242 LEU A O 1
ATOM 1944 N N . LEU A 1 243 ? -3.173 6.659 -12.993 1.00 76.81 243 LEU A N 1
ATOM 1945 C CA . LEU A 1 243 ? -2.742 8.029 -13.263 1.00 76.81 243 LEU A CA 1
ATOM 1946 C C . LEU A 1 243 ? -3.866 8.829 -13.925 1.00 76.81 243 LEU A C 1
ATOM 1948 O O . LEU A 1 243 ? -4.647 8.291 -14.708 1.00 76.81 243 LEU A O 1
ATOM 1952 N N . GLY A 1 244 ? -3.910 10.133 -13.643 1.00 78.88 244 GLY A N 1
ATOM 1953 C CA . GLY A 1 244 ? -4.809 11.067 -14.328 1.00 78.88 244 GLY A CA 1
ATOM 1954 C C . GLY A 1 244 ? -6.285 10.980 -13.926 1.00 78.88 244 GLY A C 1
ATOM 1955 O O . GLY A 1 244 ? -7.138 11.426 -14.687 1.00 78.88 244 GLY A O 1
ATOM 1956 N N . SER A 1 245 ? -6.599 10.414 -12.758 1.00 85.56 245 SER A N 1
ATOM 1957 C CA . SER A 1 245 ? -7.956 10.413 -12.194 1.00 85.56 245 SER A CA 1
ATOM 1958 C C . SER A 1 245 ? -8.468 11.835 -11.968 1.00 85.56 245 SER A C 1
ATOM 1960 O O . SER A 1 245 ? -7.724 12.688 -11.475 1.00 85.56 245 SER A O 1
ATOM 1962 N N . SER A 1 246 ? -9.739 12.088 -12.291 1.00 88.81 246 SER A N 1
ATOM 1963 C CA . SER A 1 246 ? -10.357 13.381 -12.001 1.00 88.81 246 SER A CA 1
ATOM 1964 C C . SER A 1 246 ? -10.675 13.520 -10.509 1.00 88.81 246 SER A C 1
ATOM 1966 O O . SER A 1 246 ? -10.814 12.531 -9.787 1.00 88.81 246 SER A O 1
ATOM 1968 N N . ASP A 1 247 ? -10.842 14.757 -10.038 1.00 89.25 247 ASP A N 1
ATOM 1969 C CA . ASP A 1 247 ? -11.263 15.012 -8.655 1.00 89.25 247 ASP A CA 1
ATOM 1970 C C . ASP A 1 247 ? -12.615 14.351 -8.331 1.00 89.25 247 ASP A C 1
ATOM 1972 O O . ASP A 1 247 ? -12.801 13.799 -7.246 1.00 89.25 247 ASP A O 1
ATOM 1976 N N . LYS A 1 248 ? -13.528 14.335 -9.312 1.00 92.31 248 LYS A N 1
ATOM 1977 C CA . LYS A 1 248 ? -14.841 13.691 -9.208 1.00 92.31 248 LYS A CA 1
ATOM 1978 C C . LYS A 1 248 ? -14.715 12.178 -9.026 1.00 92.31 248 LYS A C 1
ATOM 1980 O O . LYS A 1 248 ? -15.406 11.629 -8.171 1.00 92.31 248 LYS A O 1
ATOM 1985 N N . ASP A 1 249 ? -13.827 11.525 -9.775 1.00 92.88 249 ASP A N 1
ATOM 1986 C CA . ASP A 1 249 ? -13.593 10.078 -9.660 1.00 92.88 249 ASP A CA 1
ATOM 1987 C C . ASP A 1 249 ? -13.002 9.730 -8.290 1.00 92.88 249 ASP A C 1
ATOM 1989 O O . ASP A 1 249 ? -13.501 8.850 -7.594 1.00 92.88 249 ASP A O 1
ATOM 1993 N N . LEU A 1 250 ? -12.000 10.494 -7.843 1.00 91.94 250 LEU A N 1
ATOM 1994 C CA . LEU A 1 250 ? -11.377 10.299 -6.531 1.00 91.94 250 LEU A CA 1
ATOM 1995 C C . LEU A 1 250 ? -12.367 10.522 -5.378 1.00 91.94 250 LEU A C 1
ATOM 1997 O O . LEU A 1 250 ? -12.338 9.806 -4.376 1.00 91.94 250 LEU A O 1
ATOM 2001 N N . GLN A 1 251 ? -13.248 11.517 -5.498 1.00 93.50 251 GLN A N 1
ATOM 2002 C CA . GLN A 1 251 ? -14.289 11.777 -4.508 1.00 93.50 251 GLN A CA 1
ATOM 2003 C C . GLN A 1 251 ? -15.366 10.684 -4.507 1.00 93.50 251 GLN A C 1
ATOM 2005 O O . GLN A 1 251 ? -15.836 10.304 -3.431 1.00 93.50 251 GLN A O 1
ATOM 2010 N N . HIS A 1 252 ? -15.741 10.175 -5.683 1.00 94.81 252 HIS A N 1
ATOM 2011 C CA . HIS A 1 252 ? -16.663 9.049 -5.818 1.00 94.81 252 HIS A CA 1
ATOM 2012 C C . HIS A 1 252 ? -16.115 7.809 -5.102 1.00 94.81 252 HIS A C 1
ATOM 2014 O O . HIS A 1 252 ? -16.774 7.268 -4.213 1.00 94.81 252 HIS A O 1
ATOM 2020 N N . ASP A 1 253 ? -14.880 7.423 -5.418 1.00 94.50 253 ASP A N 1
ATOM 2021 C CA . ASP A 1 253 ? -14.238 6.229 -4.867 1.00 94.50 253 ASP A CA 1
ATOM 2022 C C . ASP A 1 253 ? -14.013 6.332 -3.358 1.00 94.50 253 ASP A C 1
ATOM 2024 O O . ASP A 1 253 ? -14.216 5.364 -2.623 1.00 94.50 253 ASP A O 1
ATOM 2028 N N . TYR A 1 254 ? -13.668 7.526 -2.865 1.00 94.50 254 TYR A N 1
ATOM 2029 C CA . TYR A 1 254 ? -13.572 7.776 -1.429 1.00 94.50 254 TYR A CA 1
ATOM 2030 C C . TYR A 1 254 ? -14.905 7.506 -0.715 1.00 94.50 254 TYR A C 1
ATOM 2032 O O . TYR A 1 254 ? -14.940 6.817 0.306 1.00 94.50 254 TYR A O 1
ATOM 2040 N N . ASN A 1 255 ? -16.015 7.999 -1.271 1.00 95.44 255 ASN A N 1
ATOM 2041 C CA . ASN A 1 255 ? -17.348 7.780 -0.707 1.00 95.44 255 ASN A CA 1
ATOM 2042 C C . ASN A 1 255 ? -17.770 6.304 -0.794 1.00 95.44 255 ASN A C 1
ATOM 2044 O O . ASN A 1 255 ? -18.391 5.783 0.138 1.00 95.44 255 ASN A O 1
ATOM 2048 N N . ALA A 1 256 ? -17.400 5.613 -1.875 1.00 95.69 256 ALA A N 1
ATOM 2049 C CA . ALA A 1 256 ? -17.617 4.177 -2.016 1.00 95.69 256 ALA A CA 1
ATOM 2050 C C . ALA A 1 256 ? -16.867 3.385 -0.927 1.00 95.69 256 ALA A C 1
ATOM 2052 O O . ALA A 1 256 ? -17.451 2.498 -0.302 1.00 95.69 256 ALA A O 1
ATOM 2053 N N . GLY A 1 257 ? -15.619 3.760 -0.629 1.00 94.81 257 GLY A N 1
ATOM 2054 C CA . GLY A 1 257 ? -14.831 3.179 0.461 1.00 94.81 257 GLY A CA 1
ATOM 2055 C C . GLY A 1 257 ? -15.439 3.421 1.847 1.00 94.81 257 GLY A C 1
ATOM 2056 O O . GLY A 1 257 ? -15.541 2.488 2.643 1.00 94.81 257 GLY A O 1
ATOM 2057 N N . ILE A 1 258 ? -15.918 4.640 2.128 1.00 94.94 258 ILE A N 1
ATOM 2058 C CA . ILE A 1 258 ? -16.633 4.953 3.382 1.00 94.94 258 ILE A CA 1
ATOM 2059 C C . ILE A 1 258 ? -17.897 4.098 3.521 1.00 94.94 258 ILE A C 1
ATOM 2061 O O . ILE A 1 258 ? -18.155 3.543 4.588 1.00 94.94 258 ILE A O 1
ATOM 2065 N N . THR A 1 259 ? -18.659 3.948 2.437 1.00 96.19 259 THR A N 1
ATOM 2066 C CA . THR A 1 259 ? -19.870 3.117 2.415 1.00 96.19 259 THR A CA 1
ATOM 2067 C C . THR A 1 259 ? -19.545 1.656 2.731 1.00 96.19 259 THR A C 1
ATOM 2069 O O . THR A 1 259 ? -20.198 1.054 3.583 1.00 96.19 259 THR A O 1
ATOM 2072 N N . ALA A 1 260 ? -18.507 1.096 2.099 1.00 95.69 260 ALA A N 1
ATOM 2073 C CA . ALA A 1 260 ? -18.057 -0.272 2.351 1.00 95.69 260 ALA A CA 1
ATOM 2074 C C . ALA A 1 260 ? -17.591 -0.471 3.805 1.00 95.69 260 ALA A C 1
ATOM 2076 O O . ALA A 1 260 ? -17.991 -1.435 4.458 1.00 95.69 260 ALA A O 1
ATOM 2077 N N . GLY A 1 261 ? -16.805 0.468 4.340 1.00 94.38 261 GLY A N 1
ATOM 2078 C CA . GLY A 1 261 ? -16.340 0.425 5.727 1.00 94.38 261 GLY A CA 1
ATOM 2079 C C . GLY A 1 261 ? -17.481 0.508 6.745 1.00 94.38 261 GLY A C 1
ATOM 2080 O O . GLY A 1 261 ? -17.502 -0.255 7.708 1.00 94.38 261 GLY A O 1
ATOM 2081 N N . ASN A 1 262 ? -18.467 1.379 6.521 1.00 95.00 262 ASN A N 1
ATOM 2082 C CA . ASN A 1 262 ? -19.634 1.489 7.400 1.00 95.00 262 ASN A CA 1
ATOM 2083 C C . ASN A 1 262 ? -20.483 0.210 7.390 1.00 95.00 262 ASN A C 1
ATOM 2085 O O . ASN A 1 262 ? -20.900 -0.244 8.454 1.00 95.00 262 ASN A O 1
ATOM 2089 N N . ALA A 1 263 ? -20.686 -0.403 6.220 1.00 93.94 263 ALA A N 1
ATOM 2090 C CA . ALA A 1 263 ? -21.392 -1.680 6.110 1.00 93.94 263 ALA A CA 1
ATOM 2091 C C . ALA A 1 263 ? -20.666 -2.805 6.875 1.00 93.94 263 ALA A C 1
ATOM 2093 O O . ALA A 1 263 ? -21.298 -3.601 7.574 1.00 93.94 263 ALA A O 1
ATOM 2094 N N . PHE A 1 264 ? -19.331 -2.840 6.807 1.00 93.06 264 PHE A N 1
ATOM 2095 C CA . PHE A 1 264 ? -18.525 -3.759 7.612 1.00 93.06 264 PHE A CA 1
ATOM 2096 C C . PHE A 1 264 ? -18.705 -3.512 9.120 1.00 93.06 264 PHE A C 1
ATOM 2098 O O . PHE A 1 264 ? -18.924 -4.452 9.882 1.00 93.06 264 PHE A O 1
ATOM 2105 N N . LEU A 1 265 ? -18.666 -2.254 9.569 1.00 91.44 265 LEU A N 1
ATOM 2106 C CA . LEU A 1 265 ? -18.824 -1.929 10.989 1.00 91.44 265 LEU A CA 1
ATOM 2107 C C . LEU A 1 265 ? -20.205 -2.320 11.530 1.00 91.44 265 LEU A C 1
ATOM 2109 O O . LEU A 1 265 ? -20.277 -2.879 12.620 1.00 91.44 265 LEU A O 1
ATOM 2113 N N . GLN A 1 266 ? -21.277 -2.084 10.772 1.00 91.19 266 GLN A N 1
ATOM 2114 C CA . GLN A 1 266 ? -22.640 -2.463 11.171 1.00 91.19 266 GLN A CA 1
ATOM 2115 C C . GLN A 1 266 ? -22.789 -3.977 11.369 1.00 91.19 266 GLN A C 1
ATOM 2117 O O . GLN A 1 266 ? -23.458 -4.418 12.296 1.00 91.19 266 GLN A O 1
ATOM 2122 N N . THR A 1 267 ? -22.127 -4.775 10.531 1.00 86.88 267 THR A N 1
ATOM 2123 C CA . THR A 1 267 ? -22.198 -6.243 10.585 1.00 86.88 267 THR A CA 1
ATOM 2124 C C . THR A 1 267 ? -21.294 -6.861 11.660 1.00 86.88 267 THR A C 1
ATOM 2126 O O . THR A 1 267 ? -21.528 -7.994 12.068 1.00 86.88 267 THR A O 1
ATOM 2129 N N . HIS A 1 268 ? -20.287 -6.129 12.157 1.00 81.44 268 HIS A N 1
ATOM 2130 C CA . HIS A 1 268 ? -19.239 -6.668 13.041 1.00 81.44 268 HIS A CA 1
ATOM 2131 C C . HIS A 1 268 ? -19.119 -5.967 14.412 1.00 81.44 268 HIS A C 1
ATOM 2133 O O . HIS A 1 268 ? -18.210 -6.277 15.187 1.00 81.44 268 HIS A O 1
ATOM 2139 N N . GLN A 1 269 ? -20.014 -5.030 14.747 1.00 66.81 269 GLN A N 1
ATOM 2140 C CA . GLN A 1 269 ? -19.992 -4.278 16.014 1.00 66.81 269 GLN A CA 1
ATOM 2141 C C . GLN A 1 269 ? -20.351 -5.109 17.265 1.00 66.81 269 GLN A C 1
ATOM 2143 O O . GLN A 1 269 ? -20.047 -4.679 18.374 1.00 66.81 269 GLN A O 1
ATOM 2148 N N . THR A 1 270 ? -20.927 -6.305 17.120 1.00 54.41 270 THR A N 1
ATOM 2149 C CA . THR A 1 270 ? -21.534 -7.076 18.225 1.00 54.41 270 THR A CA 1
ATOM 2150 C C . THR A 1 270 ? -20.595 -8.028 18.984 1.00 54.41 270 THR A C 1
ATOM 2152 O O . THR A 1 270 ? -21.035 -8.700 19.914 1.00 54.41 270 THR A O 1
ATOM 2155 N N . ARG A 1 271 ? -19.295 -8.113 18.658 1.00 57.19 271 ARG A N 1
ATOM 2156 C CA . ARG A 1 271 ? -18.370 -9.039 19.353 1.00 57.19 271 ARG A CA 1
ATOM 2157 C C . ARG A 1 271 ? -17.666 -8.369 20.550 1.00 57.19 271 ARG A C 1
ATOM 2159 O O . ARG A 1 271 ? -16.782 -7.532 20.368 1.00 57.19 271 ARG A O 1
ATOM 2166 N N . HIS A 1 272 ? -18.018 -8.793 21.772 1.00 51.22 272 HIS A N 1
ATOM 2167 C CA . HIS A 1 272 ? -17.487 -8.297 23.060 1.00 51.22 272 HIS A CA 1
ATOM 2168 C C . HIS A 1 272 ? -15.986 -8.563 23.303 1.00 51.22 272 HIS A C 1
ATOM 2170 O O . HIS A 1 272 ? -15.364 -7.867 24.103 1.00 51.22 272 HIS A O 1
ATOM 2176 N N . LYS A 1 273 ? -15.372 -9.521 22.594 1.00 56.12 273 LYS A N 1
ATOM 2177 C CA . LYS A 1 273 ? -13.913 -9.710 22.535 1.00 56.12 273 LYS A CA 1
ATOM 2178 C C . LYS A 1 273 ? -13.478 -9.691 21.075 1.00 56.12 273 LYS A C 1
ATOM 2180 O O . LYS A 1 273 ? -13.969 -10.482 20.272 1.00 56.12 273 LYS A O 1
ATOM 2185 N N . LYS A 1 274 ? -12.570 -8.779 20.723 1.00 66.81 274 LYS A N 1
ATOM 2186 C CA . LYS A 1 274 ? -11.975 -8.720 19.383 1.00 66.81 274 LYS A CA 1
ATOM 2187 C C . LYS A 1 274 ? -10.693 -9.556 19.406 1.00 66.81 274 LYS A C 1
ATOM 2189 O O . LYS A 1 274 ? -9.728 -9.099 20.016 1.00 66.81 274 LYS A O 1
ATOM 2194 N N . PRO A 1 275 ? -10.675 -10.765 18.814 1.00 75.69 275 PRO A N 1
ATOM 2195 C CA . PRO A 1 275 ? -9.442 -11.536 18.709 1.00 75.69 275 PRO A CA 1
ATOM 2196 C C . PRO A 1 275 ? -8.380 -10.731 17.939 1.00 75.69 275 PRO A C 1
ATOM 2198 O O . PRO A 1 275 ? -8.740 -9.844 17.151 1.00 75.69 275 PRO A O 1
ATOM 2201 N N . PRO A 1 276 ? -7.082 -11.007 18.159 1.00 88.62 276 PRO A N 1
ATOM 2202 C CA . PRO A 1 276 ? -6.022 -10.364 17.397 1.00 88.62 276 PRO A CA 1
ATOM 2203 C C . PRO A 1 276 ? -6.230 -10.625 15.903 1.00 88.62 276 PRO A C 1
ATOM 2205 O O . PRO A 1 276 ? -6.583 -11.728 15.493 1.00 88.62 276 PRO A O 1
ATOM 2208 N N . PHE A 1 277 ? -6.020 -9.595 15.089 1.00 93.31 277 PHE A N 1
ATOM 2209 C CA . PHE A 1 277 ? -6.153 -9.682 13.639 1.00 93.31 277 PHE A CA 1
ATOM 2210 C C . PHE A 1 277 ? -4.959 -9.045 12.930 1.00 93.31 277 PHE A C 1
ATOM 2212 O O . PHE A 1 277 ? -4.236 -8.200 13.484 1.00 93.31 277 PHE A O 1
ATOM 2219 N N . CYS A 1 278 ? -4.761 -9.461 11.685 1.00 96.94 278 CYS A N 1
ATOM 2220 C CA . CYS A 1 278 ? -3.943 -8.754 10.718 1.00 96.94 278 CYS A CA 1
ATOM 2221 C C . CYS A 1 278 ? -4.833 -7.863 9.851 1.00 96.94 278 CYS A C 1
ATOM 2223 O O . CYS A 1 278 ? -5.865 -8.322 9.369 1.00 96.94 278 CYS A O 1
ATOM 2225 N N . LEU A 1 279 ? -4.446 -6.601 9.670 1.00 97.25 279 LEU A N 1
ATOM 2226 C CA . LEU A 1 279 ? -5.058 -5.710 8.685 1.00 97.25 279 LEU A CA 1
ATOM 2227 C C . LEU A 1 279 ? -4.109 -5.551 7.502 1.00 97.25 279 LEU A C 1
ATOM 2229 O O . LEU A 1 279 ? -2.929 -5.252 7.712 1.00 97.25 279 LEU A O 1
ATOM 2233 N N . ILE A 1 280 ? -4.652 -5.733 6.304 1.00 95.75 280 ILE A N 1
ATOM 2234 C CA . ILE A 1 280 ? -3.983 -5.552 5.016 1.00 95.75 280 ILE A CA 1
ATOM 2235 C C . ILE A 1 280 ? -4.658 -4.407 4.269 1.00 95.75 280 ILE A C 1
ATOM 2237 O O . ILE A 1 280 ? -5.907 -4.452 4.171 1.00 95.75 280 ILE A O 1
#

Sequence (280 aa):
MLIGTSAGSQNLTSFLSRQKGYAQRLIRGLSGQKRFYQLRRGLVGGNAVDLDWYFDKTIRGKFALDFETAKKSLGERELLITTTNSGDRESYFLSPNGNTKYWRQLLKASSALPFLYRRGVKLAPRFTANSVTLAEPRADYPKDDYYLDGGLSAPLPVREAYRRGARKIIVVRTVNANFNGQSDWVHKLQAWICKSGYCPKTIDYLSQHEQAYQQELAFIADPPDDVELVQIFAKKPLHSKLLGSSDKDLQHDYNAGITAGNAFLQTHQTRHKKPPFCLI

Secondary structure (DSSP, 8-state):
-EEEETHHHHHHHHHHTT-TTHHHHHHHHHHTSTTTB-HHHHHTTS-SB-HHHHHHHTTSGGG---HHHHHHHHTTS-EEEEEEETTT--EEEE--TT-HHHHHHHHHHHT--TTTSTT-EEE-----TT--BSS---SS----EEEEEGGGT-SS-HHHHHHTT-SEEEEE-SS-TT--S--HHHHHHHHHHHHTT---TTHHHHHHHHHHHHHHHHHHHS--TT-EEEEE--SSPP---SS---HHHHHHHHHHHHHHHHHHHHHHTT-SS----EE-

Foldseek 3Di:
DEEAFALRLVVLLQVLLVPPCLSLCLCLVQQQDCQQADPVQLVVPHARGDLVVSLVQCCDDPNPRRNVSSLVSCPPPFYWQWWAFPPPRWIKTAGQPSDPVSSSLSNSLQNAQCSRNPQAGWDQGPDDPPTDIPDHDDPDHGDTTHIHHRLLAAVFVPVVCVVVPFQEEEEEDQDDPPDQLDDPVLVVVQVVQVVVVDRPPSSVSSVSSSVNVNVVNVCVVPPPPSHHYHYFYFPDHQPDDPHDGDSVSSVVRVVSNVVSVVVVCVVPVPDPDDPDHYYD

pLDDT: mean 83.93, std 14.48, range [42.91, 97.94]

Organism: Glaciecola nitratireducens (strain JCM 12485 / KCTC 12276 / FR1064) (NCBI:txid1085623)

Radius of gyration: 18.67 Å; Cα contacts (8 Å, |Δi|>4): 467; chains: 1; bounding box: 48×46×55 Å

InterPro domains:
  IPR002641 Patatin-like phospholipase domain [PF01734] (2-162)
  IPR002641 Patatin-like phospholipase domain [PS51635] (1-162)
  IPR016035 Acyl transferase/acyl hydrolase/lysophospholipase [SSF52151] (2-221)
  IPR037483 YjjU-like [cd07208] (3-261)
  IPR045943 Domain of unknown function DUF6363 [PF19890] (199-269)

Mean predicted aligned error: 7.55 Å

Nearest PDB structures (foldseek):
  4co6-assembly3_B  TM=2.053E-01  e=2.712E+00  Henipavirus nipahense
  5nr7-assembly1_B  TM=2.357E-01  e=9.917E+00  Mycobacterium tuberculosis H37Rv
  7mwz-assembly1_B  TM=1.507E-01  e=2.876E+00  Drosophila eugracilis
  7mwz-assembly2_C  TM=2.400E-01  e=9.917E+00  Drosophila eugracilis

Solvent-accessible surface area (backbone atoms only — not comparable to full-atom values): 15279 Å² total; per-residue (Å²): 68,36,47,17,30,23,71,43,30,51,45,52,45,33,58,34,30,67,42,83,65,43,63,59,52,47,47,62,69,42,60,65,35,72,80,31,49,35,70,70,38,39,76,75,75,49,46,20,37,40,60,67,61,58,56,55,44,32,72,52,74,100,50,42,64,50,52,66,47,18,52,63,60,44,60,92,51,53,58,30,38,24,23,13,36,69,86,83,58,46,40,36,36,42,54,44,84,88,39,63,71,55,33,53,50,50,47,49,14,9,54,17,42,58,91,34,25,65,73,39,35,80,41,64,69,75,69,48,103,78,38,54,52,88,61,75,90,68,90,71,73,70,60,77,42,37,21,20,19,3,43,39,41,36,54,57,56,55,65,60,43,41,76,73,66,40,40,29,39,38,38,62,45,85,60,40,92,85,65,75,52,76,52,76,63,57,59,53,49,50,58,55,42,45,66,71,80,54,66,62,80,67,55,56,46,54,56,41,22,34,52,33,36,36,53,35,50,49,42,70,75,63,56,61,93,78,48,51,76,46,82,43,41,32,92,60,80,58,71,50,53,101,69,80,44,50,69,67,30,50,53,49,40,52,51,38,46,52,52,33,51,51,56,52,46,73,78,60,70,84,60,94,70,80,75,81,45,28,43,62